Protein AF-F9P494-F1 (afdb_monomer)

Secondary structure (DSSP, 8-state):
----------------------TT----------------------TTS--PPPTTEEEETTEEEE--PPPHHHHHHHHHHHHHHHHHHHHHHHHHHHHHHHHHHHHHHHHHHHHHHHHHHHHHHH--HHHHHHHHHHHHHHHHHHHHHHHHHHHHHHHHHHHHHHHHHHHHHHHHHTT-

Radius of gyration: 51.69 Å; Cα contacts (8 Å, |Δi|>4): 21; chains: 1; bounding box: 78×38×165 Å

Sequence (180 aa):
MGNKVIKGTATGAIALATFGVANGATVQADEVVKPSTSLSSDVTAPKEHNIKVLDGVLLTKDGAAVTTTPTEKTVEEAHGIKQQADQAVTDQAGKVAESAQIEANSQKAVEDATAKVAEAEKNKAAATPDAIAQAEKGVADTQKEIAQNQKASDTAANATQKATDAATTQKQAVEQAQKG

Solvent-accessible surface area (backbone atoms only — not comparable to full-atom values): 11370 Å² total; per-residue (Å²): 140,79,86,81,78,86,84,75,90,73,87,67,80,78,75,75,77,74,78,77,76,61,89,78,79,74,85,76,80,83,80,85,80,79,91,83,78,95,72,87,91,79,79,81,73,71,88,88,53,98,70,80,84,52,88,55,46,49,79,55,101,88,49,78,44,78,73,66,76,86,49,70,67,60,53,51,52,52,51,53,51,48,53,51,50,55,48,50,53,52,54,49,52,51,52,51,54,53,49,53,52,51,48,54,53,49,51,50,52,52,51,57,50,50,53,52,49,55,51,50,52,52,53,58,67,62,67,37,72,65,55,51,52,52,49,52,49,52,51,54,54,51,53,52,50,50,56,51,51,49,55,52,49,54,51,53,51,51,52,51,50,53,52,51,53,52,52,50,54,50,51,53,54,52,58,53,67,76,74,113

Organism: NCBI:txid1035184

Mean predicted aligned error: 18.55 Å

pLDDT: mean 76.63, std 25.01, range [28.33, 98.56]

Foldseek 3Di:
DDDDDPDDPPPPPPPPPPPPPPPPDDPDDPPDDDDDDDDDPDDDDDPPDPDDDDPQWDQDPVGIDGNDDDDPVNVVVVVVVVVVVVVVVVVVVVVVVVVVVVVVVVVVVVVVVVVVVVVVVVVVVVPDPVVVVVVVVVVVVVVVVVVVVVVVVVVVVVVVVVVVVVVVVVVVVVVVVVVD

Structure (mmCIF, N/CA/C/O backbone):
data_AF-F9P494-F1
#
_entry.id   AF-F9P494-F1
#
loop_
_atom_site.group_PDB
_atom_site.id
_atom_site.type_symbol
_atom_site.label_atom_id
_atom_site.label_alt_id
_atom_site.label_comp_id
_atom_site.label_asym_id
_atom_site.label_entity_id
_atom_site.label_seq_id
_atom_site.pdbx_PDB_ins_code
_atom_site.Cartn_x
_atom_site.Cartn_y
_atom_site.Cartn_z
_atom_site.occupancy
_atom_site.B_iso_or_equiv
_atom_site.auth_seq_id
_atom_site.auth_comp_id
_atom_site.auth_asym_id
_atom_site.auth_atom_id
_atom_site.pdbx_PDB_model_num
ATOM 1 N N . MET A 1 1 ? -16.004 29.962 -1.160 1.00 41.25 1 MET A N 1
ATOM 2 C CA . MET A 1 1 ? -16.076 30.123 -2.632 1.00 41.25 1 MET A CA 1
ATOM 3 C C . MET A 1 1 ? -14.640 30.191 -3.145 1.00 41.25 1 MET A C 1
ATOM 5 O O . MET A 1 1 ? -13.897 30.985 -2.604 1.00 41.25 1 MET A O 1
ATOM 9 N N . GLY A 1 2 ? -14.137 29.387 -4.073 1.00 43.00 2 GLY A N 1
ATOM 10 C CA . GLY A 1 2 ? -14.733 28.324 -4.868 1.00 43.00 2 GLY A CA 1
ATOM 11 C C . GLY A 1 2 ? -13.668 27.270 -5.192 1.00 43.00 2 GLY A C 1
ATOM 12 O O . GLY A 1 2 ? -12.482 27.570 -5.303 1.00 43.00 2 GLY A O 1
ATOM 13 N N . ASN A 1 3 ? -14.124 26.028 -5.294 1.00 38.00 3 ASN A N 1
ATOM 14 C CA . ASN A 1 3 ? -13.323 24.853 -5.595 1.00 38.00 3 ASN A CA 1
ATOM 15 C C . ASN A 1 3 ? -12.958 24.878 -7.090 1.00 38.00 3 ASN A C 1
ATOM 17 O O . ASN A 1 3 ? -13.863 24.849 -7.927 1.00 38.00 3 ASN A O 1
ATOM 21 N N . LYS A 1 4 ? -11.671 24.933 -7.455 1.00 49.06 4 LYS A N 1
ATOM 22 C CA . LYS A 1 4 ? -11.269 24.708 -8.853 1.00 49.06 4 LYS A CA 1
ATOM 23 C C . LYS A 1 4 ? -10.991 23.227 -9.059 1.00 49.06 4 LYS A C 1
ATOM 25 O O . LYS A 1 4 ? -9.936 22.709 -8.718 1.00 49.06 4 LYS A O 1
ATOM 30 N N . VAL A 1 5 ? -12.000 22.563 -9.609 1.00 39.22 5 VAL A N 1
ATOM 31 C CA . VAL A 1 5 ? -11.949 21.189 -10.095 1.00 39.22 5 VAL A CA 1
ATOM 32 C C . VAL A 1 5 ? -11.086 21.179 -11.356 1.00 39.22 5 VAL A C 1
ATOM 34 O O . VAL A 1 5 ? -11.482 21.744 -12.374 1.00 39.22 5 VAL A O 1
ATOM 37 N N . ILE A 1 6 ? -9.912 20.554 -11.309 1.00 47.59 6 ILE A N 1
ATOM 38 C CA . ILE A 1 6 ? -9.145 20.259 -12.522 1.00 47.59 6 ILE A CA 1
ATOM 39 C C . ILE A 1 6 ? -9.752 18.987 -13.117 1.00 47.59 6 ILE A C 1
ATOM 41 O O . ILE A 1 6 ? -9.385 17.872 -12.764 1.00 47.59 6 ILE A O 1
ATOM 45 N N . LYS A 1 7 ? -10.757 19.163 -13.981 1.00 42.28 7 LYS A N 1
ATOM 46 C CA . LYS A 1 7 ? -11.224 18.115 -14.894 1.00 42.28 7 LYS A CA 1
ATOM 47 C C . LYS A 1 7 ? -10.405 18.229 -16.173 1.00 42.28 7 LYS A C 1
ATOM 49 O O . LYS A 1 7 ? -10.644 19.124 -16.976 1.00 42.28 7 LYS A O 1
ATOM 54 N N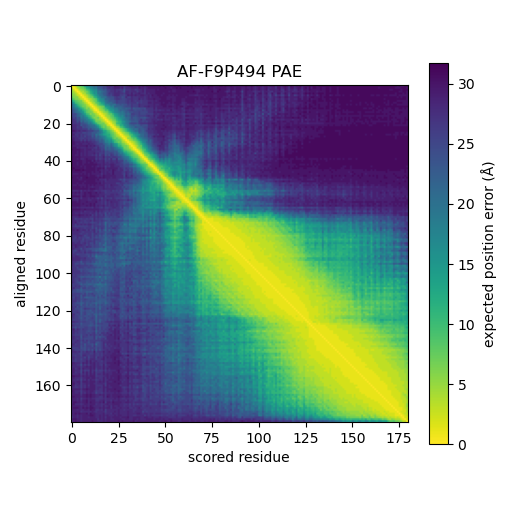 . GLY A 1 8 ? -9.439 17.336 -16.335 1.00 36.69 8 GLY A N 1
ATOM 55 C CA . GLY A 1 8 ? -8.675 17.172 -17.565 1.00 36.69 8 GLY A CA 1
ATOM 56 C C . GLY A 1 8 ? -8.676 15.706 -17.960 1.00 36.69 8 GLY A C 1
ATOM 57 O O . GLY A 1 8 ? -7.782 14.960 -17.584 1.00 36.69 8 GLY A O 1
ATOM 58 N N . THR A 1 9 ? -9.705 15.285 -18.691 1.00 42.25 9 THR A N 1
ATOM 59 C CA . THR A 1 9 ? -9.704 14.044 -19.467 1.00 42.25 9 THR A CA 1
ATOM 60 C C . THR A 1 9 ? -8.672 14.176 -20.581 1.00 42.25 9 THR A C 1
ATOM 62 O O . THR A 1 9 ? -8.979 14.685 -21.656 1.00 42.25 9 THR A O 1
ATOM 65 N N . ALA A 1 10 ? -7.445 13.737 -20.326 1.00 43.72 10 ALA A N 1
ATOM 66 C CA . ALA A 1 10 ? -6.466 13.488 -21.373 1.00 43.72 10 ALA A CA 1
ATOM 67 C C . ALA A 1 10 ? -6.521 12.001 -21.740 1.00 43.72 10 ALA A C 1
ATOM 69 O O . ALA A 1 10 ? -5.620 11.229 -21.431 1.00 43.72 10 ALA A O 1
ATOM 70 N N . THR A 1 11 ? -7.597 11.588 -22.414 1.00 42.19 11 THR A N 1
ATOM 71 C CA . THR A 1 11 ? -7.577 10.375 -23.243 1.00 42.19 11 THR A CA 1
ATOM 72 C C . THR A 1 11 ? -6.785 10.710 -24.505 1.00 42.19 11 THR A C 1
ATOM 74 O O . THR A 1 11 ? -7.332 10.869 -25.591 1.00 42.19 11 THR A O 1
ATOM 77 N N . GLY A 1 12 ? -5.484 10.928 -24.338 1.00 34.81 12 GLY A N 1
ATOM 78 C CA . GLY A 1 12 ? -4.541 10.980 -25.438 1.00 34.81 12 GLY A CA 1
ATOM 79 C C . GLY A 1 12 ? -4.025 9.570 -25.627 1.00 34.81 12 GLY A C 1
ATOM 80 O O . GLY A 1 12 ? -3.198 9.117 -24.842 1.00 34.81 12 GLY A O 1
ATOM 81 N N . ALA A 1 13 ? -4.541 8.860 -26.627 1.00 35.28 13 ALA A N 1
ATOM 82 C CA . ALA A 1 13 ? -3.890 7.657 -27.111 1.00 35.28 13 ALA A CA 1
ATOM 83 C C . ALA A 1 13 ? -2.454 8.043 -27.486 1.00 35.28 13 ALA A C 1
ATOM 85 O O . ALA A 1 13 ? -2.231 8.758 -28.464 1.00 35.28 13 ALA A O 1
ATOM 86 N N . ILE A 1 14 ? -1.484 7.616 -26.681 1.00 35.16 14 ILE A N 1
ATOM 87 C CA . ILE A 1 14 ? -0.086 7.652 -27.080 1.00 35.16 14 ILE A CA 1
ATOM 88 C C . ILE A 1 14 ? 0.019 6.545 -28.119 1.00 35.16 14 ILE A C 1
ATOM 90 O O . ILE A 1 14 ? 0.153 5.369 -27.785 1.00 35.16 14 ILE A O 1
ATOM 94 N N . ALA A 1 15 ? -0.143 6.902 -29.390 1.00 34.75 15 ALA A N 1
ATOM 95 C CA . ALA A 1 15 ? 0.268 6.021 -30.461 1.00 34.75 15 ALA A CA 1
ATOM 96 C C . ALA A 1 15 ? 1.786 5.870 -30.317 1.00 34.75 15 ALA A C 1
ATOM 98 O O . ALA A 1 15 ? 2.544 6.752 -30.721 1.00 34.75 15 ALA A O 1
ATOM 99 N N . LEU A 1 16 ? 2.228 4.777 -29.687 1.00 28.33 16 LEU A N 1
ATOM 100 C CA . LEU A 1 16 ? 3.586 4.287 -29.861 1.00 28.33 16 LEU A CA 1
ATOM 101 C C . LEU A 1 16 ? 3.729 4.038 -31.360 1.00 28.33 16 LEU A C 1
ATOM 103 O O . LEU A 1 16 ? 3.239 3.039 -31.884 1.00 28.33 16 LEU A O 1
ATOM 107 N N . ALA A 1 17 ? 4.363 4.974 -32.061 1.00 40.50 17 ALA A N 1
ATOM 108 C CA . ALA A 1 17 ? 4.905 4.693 -33.370 1.00 40.50 17 ALA A CA 1
ATOM 109 C C . ALA A 1 17 ? 5.988 3.637 -33.147 1.00 40.50 17 ALA A C 1
ATOM 111 O O . ALA A 1 17 ? 7.125 3.940 -32.792 1.00 40.50 17 ALA A O 1
ATOM 112 N N . THR A 1 18 ? 5.601 2.372 -33.280 1.00 31.45 18 THR A N 1
ATOM 113 C CA . THR A 1 18 ? 6.532 1.269 -33.451 1.00 31.45 18 THR A CA 1
ATOM 114 C C . THR A 1 18 ? 7.399 1.620 -34.651 1.00 31.45 18 THR A C 1
ATOM 116 O O . THR A 1 18 ? 6.937 1.562 -35.792 1.00 31.45 18 THR A O 1
ATOM 119 N N . PHE A 1 19 ? 8.648 2.009 -34.403 1.00 32.41 19 PHE A N 1
ATOM 120 C CA . PHE A 1 19 ? 9.670 1.994 -35.434 1.00 32.41 19 PHE A CA 1
ATOM 121 C C . PHE A 1 19 ? 9.904 0.528 -35.776 1.00 32.41 19 PHE A C 1
ATOM 123 O O . PHE A 1 19 ? 10.648 -0.185 -35.104 1.00 32.41 19 PHE A O 1
ATOM 130 N N . GLY A 1 20 ? 9.191 0.060 -36.799 1.00 36.00 20 GLY A N 1
ATOM 131 C CA . GLY A 1 20 ? 9.500 -1.192 -37.455 1.00 36.00 20 GLY A CA 1
ATOM 132 C C . GLY A 1 20 ? 10.879 -1.049 -38.074 1.00 36.00 20 GLY A C 1
ATOM 133 O O . GLY A 1 20 ? 11.012 -0.541 -39.185 1.00 36.00 20 GLY A O 1
ATOM 134 N N . VAL A 1 21 ? 11.911 -1.487 -37.355 1.00 38.50 21 VAL A N 1
ATOM 135 C CA . VAL A 1 21 ? 13.174 -1.857 -37.982 1.00 38.50 21 VAL A CA 1
ATOM 136 C C . VAL A 1 21 ? 12.849 -3.083 -38.824 1.00 38.50 21 VAL A C 1
ATOM 138 O O . VAL A 1 21 ? 12.896 -4.223 -38.362 1.00 38.50 21 VAL A O 1
ATOM 141 N N . ALA A 1 22 ? 12.432 -2.839 -40.065 1.00 39.25 22 ALA A N 1
ATOM 142 C CA . ALA A 1 22 ? 12.503 -3.847 -41.097 1.00 39.25 22 ALA A CA 1
ATOM 143 C C . ALA A 1 22 ? 13.978 -4.251 -41.172 1.00 39.25 22 ALA A C 1
ATOM 145 O O . ALA A 1 22 ? 14.831 -3.454 -41.566 1.00 39.25 22 ALA A O 1
ATOM 146 N N . ASN A 1 23 ? 14.273 -5.461 -40.695 1.00 44.03 23 ASN A N 1
ATOM 147 C CA . ASN A 1 23 ? 15.557 -6.122 -40.868 1.00 44.03 23 ASN A CA 1
ATOM 148 C C . ASN A 1 23 ? 16.031 -5.907 -42.318 1.00 44.03 23 ASN A C 1
ATOM 150 O O . ASN A 1 23 ? 15.445 -6.476 -43.236 1.00 44.03 23 ASN A O 1
ATOM 154 N N . GLY A 1 24 ? 17.048 -5.060 -42.520 1.00 44.34 24 GLY A N 1
ATOM 155 C CA . GLY A 1 24 ? 17.724 -4.899 -43.814 1.00 44.34 24 GLY A CA 1
ATOM 156 C C . GLY A 1 24 ? 17.775 -3.500 -44.442 1.00 44.34 24 GLY A C 1
ATOM 157 O O . GLY A 1 24 ? 18.383 -3.373 -45.500 1.00 44.34 24 GLY A O 1
ATOM 158 N N . ALA A 1 25 ? 17.208 -2.444 -43.850 1.00 38.06 25 ALA A N 1
ATOM 159 C CA . ALA A 1 25 ? 17.328 -1.097 -44.429 1.00 38.06 25 ALA A CA 1
ATOM 160 C C . ALA A 1 25 ? 18.694 -0.457 -44.107 1.00 38.06 25 ALA A C 1
ATOM 162 O O . ALA A 1 25 ? 18.859 0.250 -43.115 1.00 38.06 25 ALA A O 1
ATOM 163 N N . THR A 1 26 ? 19.691 -0.715 -44.951 1.00 38.50 26 THR A N 1
ATOM 164 C CA . THR A 1 26 ? 20.958 0.023 -44.948 1.00 38.50 26 THR A CA 1
ATOM 165 C C . THR A 1 26 ? 20.709 1.467 -45.380 1.00 38.50 26 THR A C 1
ATOM 167 O O . THR A 1 26 ? 20.254 1.708 -46.498 1.00 38.50 26 THR A O 1
ATOM 170 N N . VAL A 1 27 ? 21.035 2.431 -44.521 1.00 37.34 27 VAL A N 1
ATOM 171 C CA . VAL A 1 27 ? 21.207 3.835 -44.916 1.00 37.34 27 VAL A CA 1
ATOM 172 C C . VAL A 1 27 ? 22.417 3.917 -45.847 1.00 37.34 27 VAL A C 1
ATOM 174 O O . VAL A 1 27 ? 23.557 3.833 -45.400 1.00 37.34 27 VAL A O 1
ATOM 177 N N . GLN A 1 28 ? 22.170 4.027 -47.152 1.00 32.56 28 GLN A N 1
ATOM 178 C CA . GLN A 1 28 ? 23.199 4.415 -48.113 1.00 32.56 28 GLN A CA 1
ATOM 179 C C . GLN A 1 28 ? 23.356 5.934 -48.036 1.00 32.56 28 GLN A C 1
ATOM 181 O O . GLN A 1 28 ? 22.423 6.677 -48.336 1.00 32.56 28 GLN A O 1
ATOM 186 N N . ALA A 1 29 ? 24.522 6.387 -47.578 1.00 35.03 29 ALA A N 1
ATOM 187 C CA . ALA A 1 29 ? 24.921 7.778 -47.709 1.00 35.03 29 ALA A CA 1
ATOM 188 C C . ALA A 1 29 ? 25.190 8.059 -49.194 1.00 35.03 29 ALA A C 1
ATOM 190 O O . ALA A 1 29 ? 25.996 7.371 -49.818 1.00 35.03 29 ALA A O 1
ATOM 191 N N . ASP A 1 30 ? 24.482 9.036 -49.754 1.00 32.97 30 ASP A N 1
ATOM 192 C CA . ASP A 1 30 ? 24.685 9.507 -51.121 1.00 32.97 30 ASP A CA 1
ATOM 193 C C . ASP A 1 30 ? 25.965 10.358 -51.149 1.00 32.97 30 ASP A C 1
ATOM 195 O O . ASP A 1 30 ? 25.988 11.511 -50.710 1.00 32.97 30 ASP A O 1
ATOM 199 N N . GLU A 1 31 ? 27.076 9.745 -51.553 1.00 33.09 31 GLU A N 1
ATOM 200 C CA . GLU A 1 31 ? 28.380 10.396 -51.629 1.00 33.09 31 GLU A CA 1
ATOM 201 C C . GLU A 1 31 ? 28.443 11.239 -52.911 1.00 33.09 31 GLU A C 1
ATOM 203 O O . GLU A 1 31 ? 28.737 10.759 -54.007 1.00 33.09 31 GLU A O 1
ATOM 208 N N . VAL A 1 32 ? 28.123 12.528 -52.786 1.00 36.34 32 VAL A N 1
ATOM 209 C CA . VAL A 1 32 ? 28.229 13.491 -53.889 1.00 36.34 32 VAL A CA 1
ATOM 210 C C . VAL A 1 32 ? 29.708 13.771 -54.177 1.00 36.34 32 VAL A C 1
ATOM 212 O O . VAL A 1 32 ? 30.320 14.661 -53.586 1.00 36.34 32 VAL A O 1
ATOM 215 N N . VAL A 1 33 ? 30.288 13.029 -55.121 1.00 37.12 33 VAL A N 1
ATOM 216 C CA . VAL A 1 33 ? 31.643 13.270 -55.639 1.00 37.12 33 VAL A CA 1
ATOM 217 C C . VAL A 1 33 ? 31.572 14.246 -56.815 1.00 37.12 33 VAL A C 1
ATOM 219 O O . VAL A 1 33 ? 31.023 13.942 -57.873 1.00 37.12 33 VAL A O 1
ATOM 222 N N . LYS A 1 34 ? 32.151 15.440 -56.651 1.00 45.47 34 LYS A N 1
ATOM 223 C CA . LYS A 1 34 ? 32.352 16.403 -57.744 1.00 45.47 34 LYS A CA 1
ATOM 224 C C . LYS A 1 34 ? 33.812 16.325 -58.211 1.00 45.47 34 LYS A C 1
ATOM 226 O O . LYS A 1 34 ? 34.691 16.649 -57.413 1.00 45.47 34 LYS A O 1
ATOM 231 N N . PRO A 1 35 ? 34.111 15.951 -59.467 1.00 38.56 35 PRO A N 1
ATOM 232 C CA . PRO A 1 35 ? 35.489 15.900 -59.925 1.00 38.56 35 PRO A CA 1
ATOM 233 C C . PRO A 1 35 ? 35.949 17.299 -60.348 1.00 38.56 35 PRO A C 1
ATOM 235 O O . PRO A 1 35 ? 35.373 17.924 -61.237 1.00 38.56 35 PRO A O 1
ATOM 238 N N . SER A 1 36 ? 37.020 17.775 -59.720 1.00 46.81 36 SER A N 1
ATOM 239 C CA . SER A 1 36 ? 37.829 18.889 -60.213 1.00 46.81 36 SER A CA 1
ATOM 240 C C . SER A 1 36 ? 39.275 18.425 -60.284 1.00 46.81 36 SER A C 1
ATOM 242 O O . SER A 1 36 ? 39.946 18.354 -59.263 1.00 46.81 36 SER A O 1
ATOM 244 N N . THR A 1 37 ? 39.750 18.095 -61.481 1.00 43.09 37 THR A N 1
ATOM 245 C CA . THR A 1 37 ? 41.046 18.526 -62.038 1.00 43.09 37 THR A CA 1
ATOM 246 C C . THR A 1 37 ? 41.124 18.022 -63.482 1.00 43.09 37 THR A C 1
ATOM 248 O O . THR A 1 37 ? 41.054 16.829 -63.752 1.00 43.09 37 THR A O 1
ATOM 251 N N . SER A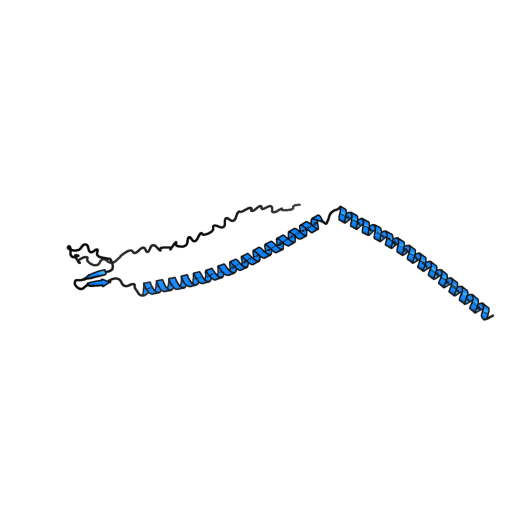 1 38 ? 41.211 18.946 -64.439 1.00 44.22 38 SER A N 1
ATOM 252 C CA . SER A 1 38 ? 41.412 18.628 -65.852 1.00 44.22 38 SER A CA 1
ATOM 253 C C . SER A 1 38 ? 42.854 18.170 -66.078 1.00 44.22 38 SER A C 1
ATOM 255 O O . SER A 1 38 ? 43.774 18.981 -65.953 1.00 44.22 38 SER A O 1
ATOM 257 N N . LEU A 1 39 ? 43.053 16.908 -66.457 1.00 41.50 39 LEU A N 1
ATOM 258 C CA . LEU A 1 39 ? 44.297 16.433 -67.063 1.00 41.50 39 LEU A CA 1
ATOM 259 C C . LEU A 1 39 ? 43.993 15.856 -68.450 1.00 41.50 39 LEU A C 1
ATOM 261 O O . LEU A 1 39 ? 42.983 15.191 -68.655 1.00 41.50 39 LEU A O 1
ATOM 265 N N . SER A 1 40 ? 44.857 16.219 -69.399 1.00 41.81 40 SER A N 1
ATOM 266 C CA . SER A 1 40 ? 44.692 16.102 -70.850 1.00 41.81 40 SER A CA 1
ATOM 267 C C . SER A 1 40 ? 44.359 14.683 -71.324 1.00 41.81 40 SER A C 1
ATOM 269 O O . SER A 1 40 ? 45.135 13.747 -71.136 1.00 41.81 40 SER A O 1
ATOM 271 N N . SER A 1 41 ? 43.214 14.561 -71.991 1.00 45.56 41 SER A N 1
ATOM 272 C CA . SER A 1 41 ? 42.633 13.339 -72.544 1.00 45.56 41 SER A CA 1
ATOM 273 C C . SER A 1 41 ? 43.322 12.900 -73.839 1.00 45.56 41 SER A C 1
ATOM 275 O O . SER A 1 41 ? 42.764 13.090 -74.915 1.00 45.56 41 SER A O 1
ATOM 277 N N . ASP A 1 42 ? 44.514 12.306 -73.765 1.00 43.03 42 ASP A N 1
ATOM 278 C CA . ASP A 1 42 ? 45.137 11.715 -74.963 1.00 43.03 42 ASP A CA 1
ATOM 279 C C . ASP A 1 42 ? 45.565 10.253 -74.775 1.00 43.03 42 ASP A C 1
ATOM 281 O O . ASP A 1 42 ? 46.638 9.813 -75.182 1.00 43.03 42 ASP A O 1
ATOM 285 N N . VAL A 1 43 ? 44.684 9.462 -74.154 1.00 48.03 43 VAL A N 1
ATOM 286 C CA . VAL A 1 43 ? 44.775 7.996 -74.163 1.00 48.03 43 VAL A CA 1
ATOM 287 C C . VAL A 1 43 ? 43.641 7.460 -75.027 1.00 48.03 43 VAL A C 1
ATOM 289 O O . VAL A 1 43 ? 42.505 7.290 -74.587 1.00 48.03 43 VAL A O 1
ATOM 292 N N . THR A 1 44 ? 43.951 7.221 -76.300 1.00 47.53 44 THR A N 1
ATOM 293 C CA . THR A 1 44 ? 43.020 6.584 -77.234 1.00 47.53 44 THR A CA 1
ATOM 294 C C . THR A 1 44 ? 42.925 5.093 -76.896 1.00 47.53 44 THR A C 1
ATOM 296 O O . THR A 1 44 ? 43.901 4.358 -77.037 1.00 47.53 44 THR A O 1
ATOM 299 N N . ALA A 1 45 ? 41.754 4.640 -76.441 1.00 51.66 45 ALA A N 1
ATOM 300 C CA . ALA A 1 45 ? 41.475 3.224 -76.198 1.00 51.66 45 ALA A CA 1
ATOM 301 C C . ALA A 1 45 ? 41.654 2.385 -77.490 1.00 51.66 45 ALA A C 1
ATOM 303 O O . ALA A 1 45 ? 41.258 2.848 -78.567 1.00 51.66 45 ALA A O 1
ATOM 304 N N . PRO A 1 46 ? 42.202 1.153 -77.431 1.00 49.12 46 PRO A N 1
ATOM 305 C CA . PRO A 1 46 ? 42.283 0.277 -78.599 1.00 49.12 46 PRO A CA 1
ATOM 306 C C . PRO A 1 46 ? 40.869 -0.093 -79.073 1.00 49.12 46 PRO A C 1
ATOM 308 O O . PRO A 1 46 ? 40.119 -0.747 -78.356 1.00 49.12 46 PRO A O 1
ATOM 311 N N . LYS A 1 47 ? 40.498 0.326 -80.289 1.00 52.97 47 LYS A N 1
ATOM 312 C CA . LYS A 1 47 ? 39.144 0.179 -80.867 1.00 52.97 47 LYS A CA 1
ATOM 313 C C . LYS A 1 47 ? 38.666 -1.266 -81.100 1.00 52.97 47 LYS A C 1
ATOM 315 O O . LYS A 1 47 ? 37.526 -1.445 -81.512 1.00 52.97 47 LYS A O 1
ATOM 320 N N . GLU A 1 48 ? 39.491 -2.287 -80.869 1.00 53.47 48 GLU A N 1
ATOM 321 C CA . GLU A 1 48 ? 39.158 -3.678 -81.225 1.00 53.47 48 GLU A CA 1
ATOM 322 C C . GLU A 1 48 ? 38.469 -4.481 -80.114 1.00 53.47 48 GLU A C 1
ATOM 324 O O . GLU A 1 48 ? 37.898 -5.540 -80.382 1.00 53.47 48 GLU A O 1
ATOM 329 N N . HIS A 1 49 ? 38.442 -3.984 -78.877 1.00 49.72 49 HIS A N 1
ATOM 330 C CA . HIS A 1 49 ? 37.771 -4.663 -77.770 1.00 49.72 49 HIS A CA 1
ATOM 331 C C . HIS A 1 49 ? 36.859 -3.672 -77.044 1.00 49.72 49 HIS A C 1
ATOM 333 O O . HIS A 1 49 ? 37.292 -2.577 -76.702 1.00 49.72 49 HIS A O 1
ATOM 339 N N . ASN A 1 50 ? 35.594 -4.051 -76.819 1.00 45.53 50 ASN A N 1
ATOM 340 C CA . ASN A 1 50 ? 34.566 -3.291 -76.083 1.00 45.53 50 ASN A CA 1
ATOM 341 C C . ASN A 1 50 ? 34.927 -3.113 -74.587 1.00 45.53 50 ASN A C 1
ATOM 343 O O . ASN A 1 50 ? 34.168 -3.496 -73.697 1.00 45.53 50 ASN A O 1
ATOM 347 N N . ILE A 1 51 ? 36.105 -2.574 -74.286 1.00 52.59 51 ILE A N 1
ATOM 348 C CA . ILE A 1 51 ? 36.623 -2.401 -72.933 1.00 52.59 51 ILE A CA 1
ATOM 349 C C . ILE A 1 51 ? 36.250 -0.992 -72.484 1.00 52.59 51 ILE A C 1
ATOM 351 O O . ILE A 1 51 ? 36.757 0.004 -72.999 1.00 52.59 51 ILE A O 1
ATOM 355 N N . LYS A 1 52 ? 35.324 -0.911 -71.527 1.00 54.34 52 LYS A N 1
ATOM 356 C CA . LYS A 1 52 ? 34.995 0.345 -70.852 1.00 54.34 52 LYS A CA 1
ATOM 357 C C . LYS A 1 52 ? 36.207 0.790 -70.031 1.00 54.34 52 LYS A C 1
ATOM 359 O O . LYS A 1 52 ? 36.692 0.025 -69.203 1.00 54.34 52 LYS A O 1
ATOM 364 N N . VAL A 1 53 ? 36.674 2.019 -70.246 1.00 55.66 53 VAL A N 1
ATOM 365 C CA . VAL A 1 53 ? 37.632 2.679 -69.347 1.00 55.66 53 VAL A CA 1
ATOM 366 C C . VAL A 1 53 ? 36.914 2.913 -68.016 1.00 55.66 53 VAL A C 1
ATOM 368 O O . VAL A 1 53 ? 35.870 3.565 -67.995 1.00 55.66 53 VAL A O 1
ATOM 371 N N . LEU A 1 54 ? 37.419 2.321 -66.933 1.00 56.88 54 LEU A N 1
ATOM 372 C CA . LEU A 1 54 ? 36.934 2.572 -65.575 1.00 56.88 54 LEU A CA 1
ATOM 373 C C . LEU A 1 54 ? 37.661 3.793 -65.005 1.00 56.88 54 LEU A C 1
ATOM 375 O O . LEU A 1 54 ? 38.880 3.900 -65.132 1.00 56.88 54 LEU A O 1
ATOM 379 N N . ASP A 1 55 ? 36.913 4.699 -64.380 1.00 62.09 55 ASP A N 1
ATOM 380 C CA . ASP A 1 55 ? 37.480 5.865 -63.701 1.00 62.09 55 ASP A CA 1
ATOM 381 C C . ASP A 1 55 ? 38.386 5.421 -62.537 1.00 62.09 55 ASP A C 1
ATOM 383 O O . ASP A 1 55 ? 38.088 4.442 -61.849 1.00 62.09 55 ASP A O 1
ATOM 387 N N . GLY A 1 56 ? 39.524 6.093 -62.353 1.00 61.28 56 GLY A N 1
ATOM 388 C CA . GLY A 1 56 ? 40.537 5.706 -61.359 1.00 61.28 56 GLY A CA 1
ATOM 389 C C . GLY A 1 56 ? 41.459 4.537 -61.751 1.00 61.28 56 GLY A C 1
ATOM 390 O O . GLY A 1 56 ? 42.258 4.096 -60.921 1.00 61.28 56 GLY A O 1
ATOM 391 N N . VAL A 1 57 ? 41.393 4.029 -62.992 1.00 61.19 57 VAL A N 1
ATOM 392 C CA . VAL A 1 57 ? 42.313 3.000 -63.516 1.00 61.19 57 VAL A CA 1
ATOM 393 C C . VAL A 1 57 ? 42.829 3.383 -64.906 1.00 61.19 57 VAL A C 1
ATOM 395 O O . VAL A 1 57 ? 42.070 3.487 -65.867 1.00 61.19 57 VAL A O 1
ATOM 398 N N . LEU A 1 58 ? 44.148 3.536 -65.041 1.00 62.78 58 LEU A N 1
ATOM 399 C CA . LEU A 1 58 ? 44.819 3.690 -66.332 1.00 62.78 58 LEU A CA 1
ATOM 400 C C . LEU A 1 58 ? 45.209 2.317 -66.884 1.00 62.78 58 LEU A C 1
ATOM 402 O O . LEU A 1 58 ? 45.951 1.570 -66.251 1.00 62.78 58 LEU A O 1
ATOM 406 N N . LEU A 1 59 ? 44.756 2.001 -68.097 1.00 63.53 59 LEU A N 1
ATOM 407 C CA . LEU A 1 59 ? 45.241 0.840 -68.840 1.00 63.53 59 LEU A CA 1
ATOM 408 C C . LEU A 1 59 ? 46.490 1.236 -69.635 1.00 63.53 59 LEU A C 1
ATOM 410 O O . LEU A 1 59 ? 46.448 2.155 -70.454 1.00 63.53 59 LEU A O 1
ATOM 414 N N . THR A 1 60 ? 47.590 0.524 -69.417 1.00 60.69 60 THR A N 1
ATOM 415 C CA . THR A 1 60 ? 48.833 0.650 -70.186 1.00 60.69 60 THR A CA 1
ATOM 416 C C . THR A 1 60 ? 49.072 -0.621 -71.009 1.00 60.69 60 THR A C 1
ATOM 418 O O . THR A 1 60 ? 48.356 -1.613 -70.874 1.00 60.69 60 THR A O 1
ATOM 421 N N . LYS A 1 61 ? 50.076 -0.605 -71.897 1.00 58.19 61 LYS A N 1
ATOM 422 C CA . LYS A 1 61 ? 50.428 -1.759 -72.750 1.00 58.19 61 LYS A CA 1
ATOM 423 C C . LYS A 1 61 ? 50.819 -3.016 -71.946 1.00 58.19 61 LYS A C 1
ATOM 425 O O . LYS A 1 61 ? 50.728 -4.108 -72.496 1.00 58.19 61 LYS A O 1
ATOM 430 N N . ASP A 1 62 ? 51.189 -2.847 -70.672 1.00 62.41 62 ASP A N 1
ATOM 431 C CA . ASP A 1 62 ? 51.719 -3.893 -69.786 1.00 62.41 62 ASP A CA 1
ATOM 432 C C . ASP A 1 62 ? 50.761 -4.280 -68.637 1.00 62.41 62 ASP A C 1
ATOM 434 O O . ASP A 1 62 ? 51.087 -5.147 -67.828 1.00 62.41 62 ASP A O 1
ATOM 438 N N . GLY A 1 63 ? 49.575 -3.662 -68.539 1.00 65.56 63 GLY A N 1
ATOM 439 C CA . GLY A 1 63 ? 48.583 -3.975 -67.502 1.00 65.56 63 GLY A CA 1
ATOM 440 C C . GLY A 1 63 ? 47.713 -2.786 -67.084 1.00 65.56 63 GLY A C 1
ATOM 441 O O . GLY A 1 63 ? 47.735 -1.725 -67.700 1.00 65.56 63 GLY A O 1
ATOM 442 N N . ALA A 1 64 ? 46.920 -2.963 -66.026 1.00 66.81 64 ALA A N 1
ATOM 443 C CA . ALA A 1 64 ? 46.092 -1.907 -65.442 1.00 66.81 64 ALA A CA 1
ATOM 444 C C . ALA A 1 64 ? 46.758 -1.331 -64.181 1.00 66.81 64 ALA A C 1
ATOM 446 O O . ALA A 1 64 ? 47.141 -2.086 -63.287 1.00 66.81 64 ALA A O 1
ATOM 447 N N . ALA A 1 65 ? 46.875 -0.005 -64.098 1.00 57.47 65 ALA A N 1
ATOM 448 C CA . ALA A 1 65 ? 47.405 0.723 -62.949 1.00 57.47 65 ALA A CA 1
ATOM 449 C C . ALA A 1 65 ? 46.297 1.567 -62.301 1.00 57.47 65 ALA A C 1
ATOM 451 O O . ALA A 1 65 ? 45.651 2.376 -62.965 1.00 57.47 65 ALA A O 1
ATOM 452 N N . VAL A 1 66 ? 46.077 1.384 -60.999 1.00 69.31 66 VAL A N 1
ATOM 453 C CA . VAL A 1 66 ? 45.119 2.179 -60.214 1.00 69.31 66 VAL A CA 1
ATOM 454 C C . VAL A 1 66 ? 45.696 3.580 -60.002 1.00 69.31 66 VAL A C 1
ATOM 456 O O . VAL A 1 66 ? 46.827 3.714 -59.538 1.00 69.31 66 VAL A O 1
ATOM 459 N N . THR A 1 67 ? 44.946 4.623 -60.350 1.00 59.72 67 THR A N 1
ATOM 460 C CA . THR A 1 67 ? 45.404 6.022 -60.298 1.00 59.72 67 THR A CA 1
ATOM 461 C C . THR A 1 67 ? 44.866 6.823 -59.127 1.00 59.72 67 THR A C 1
ATOM 463 O O . THR A 1 67 ? 45.332 7.936 -58.891 1.00 59.72 67 THR A O 1
ATOM 466 N N . THR A 1 68 ? 43.917 6.275 -58.374 1.00 62.34 68 THR A N 1
ATOM 467 C CA . THR A 1 68 ? 43.314 6.959 -57.230 1.00 62.34 68 THR A CA 1
ATOM 468 C C . THR A 1 68 ? 43.336 6.058 -56.004 1.00 62.34 68 THR A C 1
ATOM 470 O O . THR A 1 68 ? 42.484 5.187 -55.837 1.00 62.34 68 THR A O 1
ATOM 473 N N . THR A 1 69 ? 44.318 6.285 -55.137 1.00 68.75 69 THR A N 1
ATOM 474 C CA . THR A 1 69 ? 44.395 5.667 -53.810 1.00 68.75 69 THR A CA 1
ATOM 475 C C . THR A 1 69 ? 43.720 6.596 -52.801 1.00 68.75 69 THR A C 1
ATOM 477 O O . THR A 1 69 ? 43.994 7.800 -52.833 1.00 68.75 69 THR A O 1
ATOM 480 N N . PRO A 1 70 ? 42.856 6.085 -51.902 1.00 72.12 70 PRO A N 1
ATOM 481 C CA . PRO A 1 70 ? 42.321 6.875 -50.800 1.00 72.12 70 PRO A CA 1
ATOM 482 C C . PRO A 1 70 ? 43.446 7.580 -50.041 1.00 72.12 70 PRO A C 1
ATOM 484 O O . PRO A 1 70 ? 44.478 6.978 -49.742 1.00 72.12 70 PRO A O 1
ATOM 487 N N . THR A 1 71 ? 43.260 8.864 -49.747 1.00 81.06 71 THR A N 1
ATOM 488 C CA . THR A 1 71 ? 44.268 9.622 -49.000 1.00 81.06 71 THR A CA 1
ATOM 489 C C . THR A 1 71 ? 44.243 9.221 -47.528 1.00 81.06 71 THR A C 1
ATOM 491 O O . THR A 1 71 ? 43.176 8.928 -46.989 1.00 81.06 71 THR A O 1
ATOM 494 N N . GLU A 1 72 ? 45.395 9.260 -46.851 1.00 82.25 72 GLU A N 1
ATOM 495 C CA . GLU A 1 72 ? 45.480 9.008 -45.401 1.00 82.25 72 GLU A CA 1
ATOM 496 C C . GLU A 1 72 ? 44.495 9.879 -44.611 1.00 82.25 72 GLU A C 1
ATOM 498 O O . GLU A 1 72 ? 43.858 9.408 -43.675 1.00 82.25 72 GLU A O 1
ATOM 503 N N . LYS A 1 73 ? 44.284 11.125 -45.057 1.00 80.38 73 LYS A N 1
ATOM 504 C CA . LYS A 1 73 ? 43.305 12.047 -44.475 1.00 80.38 73 LYS A CA 1
ATOM 505 C C . LYS A 1 73 ? 41.879 11.484 -44.512 1.00 80.38 73 LYS A C 1
ATOM 507 O O . LYS A 1 73 ? 41.189 11.519 -43.501 1.00 80.38 73 LYS A O 1
ATOM 512 N N . THR A 1 74 ? 41.446 10.952 -45.655 1.00 85.62 74 THR A N 1
ATOM 513 C CA . THR A 1 74 ? 40.107 10.358 -45.807 1.00 85.62 74 THR A CA 1
ATOM 514 C C . THR A 1 74 ? 39.943 9.114 -44.931 1.00 85.62 74 THR A C 1
ATOM 516 O O . THR A 1 74 ? 38.874 8.890 -44.368 1.00 85.62 74 THR A O 1
ATOM 519 N N . VAL A 1 75 ? 41.002 8.314 -44.780 1.00 91.50 75 VAL A N 1
ATOM 520 C CA . VAL A 1 75 ? 40.988 7.120 -43.920 1.00 91.50 75 VAL A CA 1
ATOM 521 C C . VAL A 1 75 ? 40.900 7.502 -42.440 1.00 91.50 75 VAL A C 1
ATOM 523 O O . VAL A 1 75 ? 40.108 6.907 -41.710 1.00 91.50 75 VAL A O 1
ATOM 526 N N . GLU A 1 76 ? 41.652 8.513 -42.004 1.00 91.12 76 GLU A N 1
ATOM 527 C CA . GLU A 1 76 ? 41.622 8.994 -40.619 1.00 91.12 76 GLU A CA 1
ATOM 528 C C . GLU A 1 76 ? 40.262 9.617 -40.262 1.00 91.12 76 GLU A C 1
ATOM 530 O O . GLU A 1 76 ? 39.701 9.330 -39.204 1.00 91.12 76 GLU A O 1
ATOM 535 N N . GLU A 1 77 ? 39.673 10.403 -41.170 1.00 92.38 77 GLU A N 1
ATOM 536 C CA . GLU A 1 77 ? 38.321 10.952 -41.000 1.00 92.38 77 GLU A CA 1
ATOM 537 C C . GLU A 1 77 ? 37.272 9.835 -40.874 1.00 92.38 77 GLU A C 1
ATOM 539 O O . GLU A 1 77 ? 36.456 9.851 -39.947 1.00 92.38 77 GLU A O 1
ATOM 544 N N . ALA A 1 78 ? 37.326 8.822 -41.745 1.00 92.19 78 ALA A N 1
ATOM 545 C CA . ALA A 1 78 ? 36.429 7.669 -41.677 1.00 92.19 78 ALA A CA 1
ATOM 546 C C . ALA A 1 78 ? 36.599 6.877 -40.369 1.00 92.19 78 ALA A C 1
ATOM 548 O O . ALA A 1 78 ? 35.613 6.447 -39.762 1.00 92.19 78 ALA A O 1
ATOM 549 N N . HIS A 1 79 ? 37.837 6.718 -39.896 1.00 94.75 79 HIS A N 1
ATOM 550 C CA . HIS A 1 79 ? 38.129 6.057 -38.628 1.00 94.75 79 HIS A CA 1
ATOM 551 C C . HIS A 1 79 ? 37.585 6.851 -37.428 1.00 94.75 79 HIS A C 1
ATOM 553 O O . HIS A 1 79 ? 36.980 6.267 -36.523 1.00 94.75 79 HIS A O 1
ATOM 559 N N . GLY A 1 80 ? 37.724 8.179 -37.441 1.00 96.25 80 GLY A N 1
ATOM 560 C CA . GLY A 1 80 ? 37.149 9.065 -36.428 1.00 96.25 80 GLY A CA 1
ATOM 561 C C . GLY A 1 80 ? 35.619 9.011 -36.389 1.00 96.25 80 GLY A C 1
ATOM 562 O O . GLY A 1 80 ? 35.034 8.911 -35.308 1.00 96.25 80 GLY A O 1
ATOM 563 N N . ILE A 1 81 ? 34.965 9.008 -37.555 1.00 95.69 81 ILE A N 1
ATOM 564 C CA . ILE A 1 81 ? 33.505 8.854 -37.668 1.00 95.69 81 ILE A CA 1
ATOM 565 C C . ILE A 1 81 ? 33.061 7.506 -37.094 1.00 95.69 81 ILE A C 1
ATOM 567 O O . ILE A 1 81 ? 32.110 7.457 -36.312 1.00 95.69 81 ILE A O 1
ATOM 571 N N . LYS A 1 82 ? 33.766 6.419 -37.429 1.00 95.94 82 LYS A N 1
ATOM 572 C CA . LYS A 1 82 ? 33.456 5.084 -36.909 1.00 95.94 82 LYS A CA 1
ATOM 573 C C . LYS A 1 82 ? 33.541 5.035 -35.382 1.00 95.94 82 LYS A C 1
ATOM 575 O O . LYS A 1 82 ? 32.623 4.527 -34.749 1.00 95.94 82 LYS A O 1
ATOM 580 N N . GLN A 1 83 ? 34.598 5.589 -34.788 1.00 97.31 83 GLN A N 1
ATOM 581 C CA . GLN A 1 83 ? 34.740 5.619 -33.327 1.00 97.31 83 GLN A CA 1
ATOM 582 C C . GLN A 1 83 ? 33.609 6.398 -32.648 1.00 97.31 83 GLN A C 1
ATOM 584 O O . GLN A 1 83 ? 33.056 5.940 -31.650 1.00 97.31 83 GLN A O 1
ATOM 589 N N . GLN A 1 84 ? 33.230 7.555 -33.199 1.00 96.31 84 GLN A N 1
ATOM 590 C CA . GLN A 1 84 ? 32.116 8.342 -32.666 1.00 96.31 84 GLN A CA 1
ATOM 591 C C . GLN A 1 84 ? 30.785 7.595 -32.782 1.00 96.31 84 GLN A C 1
ATOM 593 O O . GLN A 1 84 ? 29.993 7.613 -31.841 1.00 96.31 84 GLN A O 1
ATOM 598 N N . ALA A 1 85 ? 30.546 6.915 -33.905 1.00 96.06 85 ALA A N 1
ATOM 599 C CA . ALA A 1 85 ? 29.350 6.105 -34.100 1.00 96.06 85 ALA A CA 1
ATOM 600 C C . ALA A 1 85 ? 29.295 4.927 -33.113 1.00 96.06 85 ALA A C 1
ATOM 602 O O . ALA A 1 85 ? 28.265 4.721 -32.471 1.00 96.06 85 ALA A O 1
ATOM 603 N N . ASP A 1 86 ? 30.403 4.204 -32.936 1.00 97.19 86 ASP A N 1
ATOM 604 C CA . ASP A 1 86 ? 30.495 3.074 -32.004 1.00 97.19 86 ASP A CA 1
ATOM 605 C C . ASP A 1 86 ? 30.247 3.527 -30.550 1.00 97.19 86 ASP A C 1
ATOM 607 O O . ASP A 1 86 ? 29.512 2.872 -29.798 1.00 97.19 86 ASP A O 1
ATOM 611 N N . GLN A 1 87 ? 30.789 4.688 -30.161 1.00 96.81 87 GLN A N 1
ATOM 612 C CA . GLN A 1 87 ? 30.531 5.271 -28.843 1.00 96.81 87 GLN A CA 1
ATOM 613 C C . GLN A 1 87 ? 29.068 5.703 -28.693 1.00 96.81 87 GLN A C 1
ATOM 615 O O . GLN A 1 87 ? 28.439 5.381 -27.689 1.00 96.81 87 GLN A O 1
ATOM 620 N N . ALA A 1 88 ? 28.495 6.367 -29.699 1.00 97.00 88 ALA A N 1
ATOM 621 C CA . ALA A 1 88 ? 27.099 6.798 -29.665 1.00 97.00 88 ALA A CA 1
ATOM 622 C C . ALA A 1 88 ? 26.128 5.611 -29.550 1.00 97.00 88 ALA A C 1
ATOM 624 O O . ALA A 1 88 ? 25.146 5.691 -28.811 1.00 97.00 88 ALA A O 1
ATOM 625 N N . VAL A 1 89 ? 26.410 4.494 -30.230 1.00 97.75 89 VAL A N 1
ATOM 626 C CA . VAL A 1 89 ? 25.632 3.249 -30.101 1.00 97.75 89 VAL A CA 1
ATOM 627 C C . VAL A 1 89 ? 25.737 2.687 -28.684 1.00 97.75 89 VAL A C 1
ATOM 629 O O . VAL A 1 89 ? 24.724 2.289 -28.105 1.00 97.75 89 VAL A O 1
ATOM 632 N N . THR A 1 90 ? 26.936 2.698 -28.103 1.00 96.38 90 THR A N 1
ATOM 633 C CA . THR A 1 90 ? 27.169 2.231 -26.729 1.00 96.38 90 THR A CA 1
ATOM 634 C C . THR A 1 90 ? 26.424 3.096 -25.707 1.00 96.38 90 THR A C 1
ATOM 636 O O . THR A 1 90 ? 25.710 2.570 -24.850 1.00 96.38 90 THR A O 1
ATOM 639 N N . ASP A 1 91 ? 26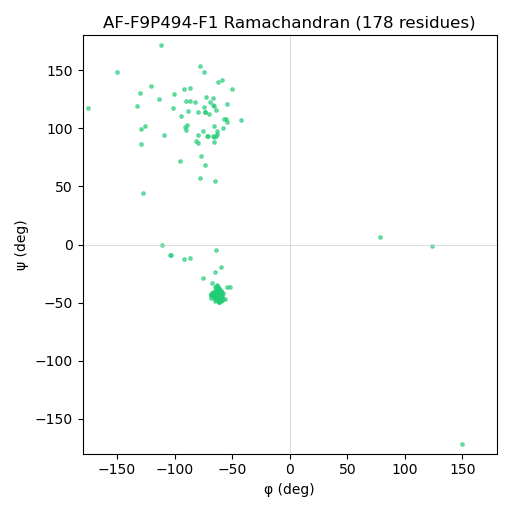.506 4.420 -25.835 1.00 96.44 91 ASP A N 1
ATOM 640 C CA . ASP A 1 91 ? 25.811 5.368 -24.959 1.00 96.44 91 ASP A CA 1
ATOM 641 C C . ASP A 1 91 ? 24.288 5.230 -25.079 1.00 96.44 91 ASP A C 1
ATOM 643 O O . ASP A 1 91 ? 23.563 5.254 -24.078 1.00 96.44 91 ASP A O 1
ATOM 647 N N . GLN A 1 92 ? 23.785 5.045 -26.304 1.00 98.00 92 GLN A N 1
ATOM 648 C CA . GLN A 1 92 ? 22.364 4.829 -26.549 1.00 98.00 92 GLN A CA 1
ATOM 649 C C . GLN A 1 92 ? 21.882 3.518 -25.918 1.00 98.00 92 GLN A C 1
ATOM 651 O O . GLN A 1 92 ? 20.809 3.502 -25.312 1.00 98.00 92 GLN A O 1
ATOM 656 N N . ALA A 1 93 ? 22.669 2.441 -26.000 1.00 95.50 93 ALA A N 1
ATOM 657 C CA . ALA A 1 93 ? 22.346 1.175 -25.345 1.00 95.50 93 ALA A CA 1
ATOM 658 C C . ALA A 1 93 ? 22.240 1.335 -23.817 1.00 95.50 93 ALA A C 1
ATOM 660 O O . ALA A 1 93 ? 21.299 0.818 -23.210 1.00 95.50 93 ALA A O 1
ATOM 661 N N . GLY A 1 94 ? 23.137 2.119 -23.206 1.00 96.00 94 GLY A N 1
ATOM 662 C CA . GLY A 1 94 ? 23.067 2.457 -21.781 1.00 96.00 94 GLY A CA 1
ATOM 663 C C . GLY A 1 94 ? 21.775 3.192 -21.406 1.00 96.00 94 GLY A C 1
ATOM 664 O O . GLY A 1 94 ? 21.076 2.787 -20.476 1.00 96.00 94 GLY A O 1
ATOM 665 N N . LYS A 1 95 ? 21.398 4.219 -22.178 1.00 96.94 95 LYS A N 1
ATOM 666 C CA . LYS A 1 95 ? 20.156 4.985 -21.950 1.00 96.94 95 LYS A CA 1
ATOM 667 C C . LYS A 1 95 ? 18.893 4.143 -22.119 1.00 96.94 95 LYS A C 1
ATOM 669 O O . LYS A 1 95 ? 17.917 4.346 -21.395 1.00 96.94 95 LYS A O 1
ATOM 674 N N . VAL A 1 96 ? 18.892 3.205 -23.068 1.00 97.88 96 VAL A N 1
ATOM 675 C CA . VAL A 1 96 ? 17.774 2.270 -23.268 1.00 97.88 96 VAL A CA 1
ATOM 676 C C . VAL A 1 96 ? 17.626 1.344 -22.060 1.00 97.88 96 VAL A C 1
ATOM 678 O O . VAL A 1 96 ? 16.509 1.159 -21.582 1.00 97.88 96 VAL A O 1
ATOM 681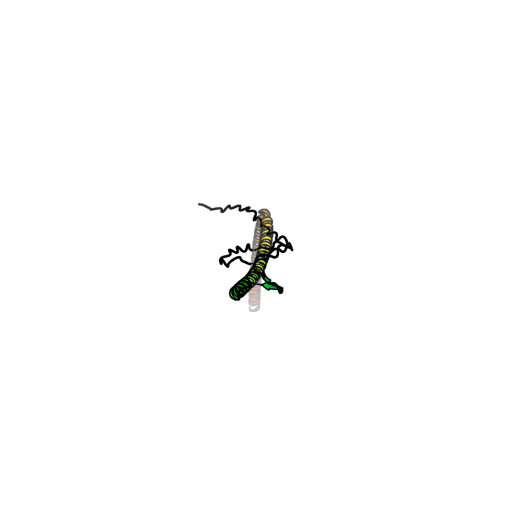 N N . ALA A 1 97 ? 18.731 0.819 -21.522 1.00 95.56 97 ALA A N 1
ATOM 682 C CA . ALA A 1 97 ? 18.698 -0.020 -20.325 1.00 95.56 97 ALA A CA 1
ATOM 683 C C . ALA A 1 97 ? 18.182 0.744 -19.091 1.00 95.56 97 ALA A C 1
ATOM 685 O O . ALA A 1 97 ? 17.328 0.239 -18.362 1.00 95.56 97 ALA A O 1
ATOM 686 N N . GLU A 1 98 ? 18.642 1.982 -18.886 1.00 96.69 98 GLU A N 1
ATOM 687 C CA . GLU A 1 98 ? 18.146 2.848 -17.810 1.00 96.69 98 GLU A CA 1
ATOM 688 C C . GLU A 1 98 ? 16.645 3.142 -17.967 1.00 96.69 98 GLU A C 1
ATOM 690 O O . GLU A 1 98 ? 15.877 3.013 -17.012 1.00 96.69 98 GLU A O 1
ATOM 695 N N . SER A 1 99 ? 16.205 3.459 -19.187 1.00 96.25 99 SER A N 1
ATOM 696 C CA . SER A 1 99 ? 14.793 3.727 -19.482 1.00 96.25 99 SER A CA 1
ATOM 697 C C . SER A 1 99 ? 13.910 2.508 -19.210 1.00 96.25 99 SER A C 1
ATOM 699 O O . SER A 1 99 ? 12.854 2.655 -1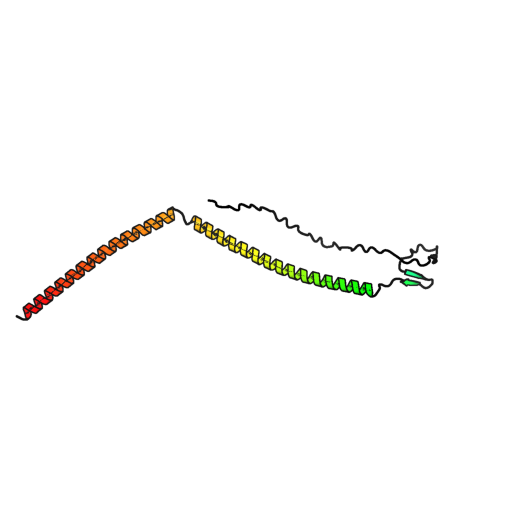8.599 1.00 96.25 99 SER A O 1
ATOM 701 N N . ALA A 1 100 ? 14.357 1.304 -19.585 1.00 97.19 100 ALA A N 1
ATOM 702 C CA . ALA A 1 100 ? 13.638 0.061 -19.302 1.00 97.19 100 ALA A CA 1
ATOM 703 C C . ALA A 1 100 ? 13.495 -0.191 -17.791 1.00 97.19 100 ALA A C 1
ATOM 705 O O . ALA A 1 100 ? 12.439 -0.617 -17.321 1.00 97.19 100 ALA A O 1
ATOM 706 N N . GLN A 1 101 ? 14.530 0.124 -17.005 1.00 97.50 101 GLN A N 1
ATOM 707 C CA . GLN A 1 101 ? 14.462 0.012 -15.548 1.00 97.50 101 GLN A CA 1
ATOM 708 C C . GLN A 1 101 ? 13.480 1.025 -14.938 1.00 97.50 101 GLN A C 1
ATOM 710 O O . GLN A 1 101 ? 12.716 0.682 -14.030 1.00 97.50 101 GLN A O 1
ATOM 715 N N . ILE A 1 102 ? 13.481 2.268 -15.429 1.00 96.94 102 ILE A N 1
ATOM 716 C CA . ILE A 1 102 ? 12.536 3.308 -14.998 1.00 96.94 102 ILE A CA 1
ATOM 717 C C . ILE A 1 102 ? 11.098 2.915 -15.356 1.00 96.94 102 ILE A C 1
ATOM 719 O O . ILE A 1 102 ? 10.189 3.097 -14.542 1.00 96.94 102 ILE A O 1
ATOM 723 N N . GLU A 1 103 ? 10.885 2.353 -16.544 1.00 97.25 103 GLU A N 1
ATOM 724 C CA . GLU A 1 103 ? 9.582 1.858 -16.980 1.00 97.25 103 GLU A CA 1
ATOM 725 C C . GLU A 1 103 ? 9.076 0.742 -16.060 1.00 97.25 103 GLU A C 1
ATOM 727 O O . GLU A 1 103 ? 7.964 0.844 -15.542 1.00 97.25 103 GLU A O 1
ATOM 732 N N . ALA A 1 104 ? 9.908 -0.262 -15.766 1.00 97.06 104 ALA A N 1
ATOM 733 C CA . ALA A 1 104 ? 9.552 -1.346 -14.849 1.00 97.06 104 ALA A CA 1
ATOM 734 C C . ALA A 1 104 ? 9.186 -0.822 -13.447 1.00 97.06 104 ALA A C 1
ATOM 736 O O . ALA A 1 104 ? 8.177 -1.226 -12.864 1.00 97.06 104 ALA A O 1
ATOM 737 N N . ASN A 1 105 ? 9.957 0.136 -12.922 1.00 97.62 105 ASN A N 1
ATOM 738 C CA . ASN A 1 105 ? 9.658 0.772 -11.636 1.00 97.62 105 ASN A CA 1
ATOM 739 C C . ASN A 1 105 ? 8.329 1.543 -11.674 1.00 97.62 105 ASN A C 1
ATOM 741 O O . ASN A 1 105 ? 7.565 1.514 -10.707 1.00 97.62 105 ASN A O 1
ATOM 745 N N . SER A 1 106 ? 8.038 2.214 -12.789 1.00 97.38 106 SER A N 1
ATOM 746 C CA . SER A 1 106 ? 6.794 2.965 -12.979 1.00 97.38 106 SER A CA 1
ATOM 747 C C . SER A 1 106 ? 5.585 2.034 -13.069 1.00 97.38 106 SER A C 1
ATOM 749 O O . SER A 1 106 ? 4.573 2.293 -12.421 1.00 97.38 106 SER A O 1
ATOM 751 N N . GLN A 1 107 ? 5.698 0.925 -13.805 1.00 98.12 107 GLN A N 1
ATOM 752 C CA . GLN A 1 107 ? 4.657 -0.104 -13.880 1.00 98.12 107 GLN A CA 1
ATOM 753 C C . GLN A 1 107 ? 4.366 -0.684 -12.491 1.00 98.12 107 GLN A C 1
ATOM 755 O O . GLN A 1 107 ? 3.212 -0.695 -12.062 1.00 98.12 107 GLN A O 1
ATOM 760 N N . LYS A 1 108 ? 5.407 -1.035 -11.725 1.00 97.56 108 LYS A N 1
ATOM 761 C CA . LYS A 1 108 ? 5.240 -1.511 -10.347 1.00 97.56 108 LYS A CA 1
ATOM 762 C C . LYS A 1 108 ? 4.545 -0.475 -9.453 1.00 97.56 108 LYS A C 1
ATOM 764 O O . LYS A 1 108 ? 3.677 -0.825 -8.656 1.00 97.56 108 LYS A O 1
ATOM 769 N N . ALA A 1 109 ? 4.896 0.805 -9.576 1.00 97.88 109 ALA A N 1
ATOM 770 C CA . ALA A 1 109 ? 4.246 1.866 -8.807 1.00 97.88 109 ALA A CA 1
ATOM 771 C C . ALA A 1 109 ? 2.749 2.003 -9.148 1.00 97.88 109 ALA A C 1
ATOM 773 O O . ALA A 1 109 ? 1.935 2.257 -8.257 1.00 97.88 109 ALA A O 1
ATOM 774 N N . VAL A 1 110 ? 2.377 1.809 -10.418 1.00 98.12 110 VAL A N 1
ATOM 775 C CA . VAL A 1 110 ? 0.976 1.798 -10.866 1.00 98.12 110 VAL A CA 1
ATOM 776 C C . VAL A 1 110 ? 0.222 0.590 -10.308 1.00 98.12 110 VAL A C 1
ATOM 778 O O . VAL A 1 110 ? -0.906 0.749 -9.838 1.00 98.12 110 VAL A O 1
ATOM 781 N N . GLU A 1 111 ? 0.829 -0.596 -10.302 1.00 98.00 111 GLU A N 1
ATOM 782 C CA . GLU A 1 111 ? 0.241 -1.798 -9.697 1.00 98.00 111 GLU A CA 1
ATOM 783 C C . GLU A 1 111 ? 0.001 -1.613 -8.191 1.00 98.00 111 GLU A C 1
ATOM 785 O O . GLU A 1 111 ? -1.120 -1.813 -7.714 1.00 98.00 111 GLU A O 1
ATOM 790 N N . ASP A 1 112 ? 1.011 -1.134 -7.456 1.00 97.81 112 ASP A N 1
ATOM 791 C CA . ASP A 1 112 ? 0.910 -0.856 -6.018 1.00 97.81 112 ASP A CA 1
ATOM 792 C C . ASP A 1 112 ? -0.189 0.191 -5.728 1.00 97.81 112 ASP A C 1
ATOM 794 O O . ASP A 1 112 ? -0.952 0.066 -4.764 1.00 97.81 112 ASP A O 1
ATOM 798 N N . ALA A 1 113 ? -0.299 1.234 -6.561 1.00 98.00 113 ALA A N 1
ATOM 799 C CA . ALA A 1 113 ? -1.351 2.242 -6.440 1.00 98.00 113 ALA A CA 1
ATOM 800 C C . ALA A 1 113 ? -2.743 1.659 -6.727 1.00 98.00 113 ALA A C 1
ATOM 802 O O . ALA A 1 113 ? -3.696 1.954 -6.004 1.00 98.00 113 ALA A O 1
ATOM 803 N N . THR A 1 114 ? -2.856 0.797 -7.737 1.00 98.12 114 THR A N 1
ATOM 804 C CA . THR A 1 114 ? -4.112 0.131 -8.106 1.00 98.12 114 THR A CA 1
ATOM 805 C C . THR A 1 114 ? -4.606 -0.776 -6.978 1.00 98.12 114 THR A C 1
ATOM 807 O O . THR A 1 114 ? -5.786 -0.732 -6.627 1.00 98.12 114 THR A O 1
ATOM 810 N N . ALA A 1 115 ? -3.708 -1.529 -6.336 1.00 97.94 115 ALA A N 1
ATOM 811 C CA . ALA A 1 115 ? -4.046 -2.355 -5.178 1.00 97.94 115 ALA A CA 1
ATOM 812 C C . ALA A 1 115 ? -4.579 -1.517 -4.000 1.00 97.94 115 ALA A C 1
ATOM 814 O O . ALA A 1 115 ? -5.604 -1.858 -3.407 1.00 97.94 115 ALA A O 1
ATOM 815 N N . LYS A 1 116 ? -3.938 -0.378 -3.705 1.00 97.88 116 LYS A N 1
ATOM 816 C CA . LYS A 1 116 ? -4.397 0.553 -2.657 1.00 97.88 116 LYS A CA 1
ATOM 817 C C . LYS A 1 116 ? -5.771 1.147 -2.959 1.00 97.88 116 LYS A C 1
ATOM 819 O O . LYS A 1 116 ? -6.572 1.318 -2.042 1.00 97.88 116 LYS A O 1
ATOM 824 N N . VAL A 1 117 ? -6.058 1.460 -4.224 1.00 98.19 117 VAL A N 1
ATOM 825 C CA . VAL A 1 117 ? -7.386 1.942 -4.638 1.00 98.19 117 VAL A CA 1
ATOM 826 C C . VAL A 1 117 ? -8.442 0.862 -4.409 1.00 98.19 117 VAL A C 1
ATOM 828 O O . VAL A 1 117 ? -9.463 1.152 -3.789 1.00 98.19 117 VAL A O 1
ATOM 831 N N . ALA A 1 118 ? -8.177 -0.383 -4.810 1.00 97.56 118 ALA A N 1
ATOM 832 C CA . ALA A 1 118 ? -9.106 -1.493 -4.595 1.00 97.56 118 ALA A CA 1
ATOM 833 C C . ALA A 1 118 ? -9.393 -1.739 -3.099 1.00 97.56 118 ALA A C 1
ATOM 835 O O . ALA A 1 118 ? -10.540 -1.961 -2.701 1.00 97.56 118 ALA A O 1
ATOM 836 N N . GLU A 1 119 ? -8.370 -1.650 -2.244 1.00 97.88 119 GLU A N 1
ATOM 837 C CA . GLU A 1 119 ? -8.542 -1.742 -0.790 1.00 97.88 119 GLU A CA 1
ATOM 838 C C . GLU A 1 119 ? -9.390 -0.585 -0.238 1.00 97.88 119 GLU A C 1
ATOM 840 O O . GLU A 1 119 ? -10.320 -0.804 0.545 1.00 97.88 119 GLU A O 1
ATOM 845 N N . ALA A 1 120 ? -9.123 0.645 -0.679 1.00 97.31 120 ALA A N 1
ATOM 846 C CA . ALA A 1 120 ? -9.895 1.813 -0.271 1.00 97.31 120 ALA A CA 1
ATOM 847 C C . ALA A 1 120 ? -11.371 1.711 -0.694 1.00 97.31 120 ALA A C 1
ATOM 849 O O . ALA A 1 120 ? -12.261 2.065 0.083 1.00 97.31 120 ALA A O 1
ATOM 850 N N . GLU A 1 121 ? -11.652 1.191 -1.890 1.00 97.12 121 GLU A N 1
ATOM 851 C CA . GLU A 1 121 ? -13.018 0.953 -2.367 1.00 97.12 121 GLU A CA 1
ATOM 852 C C . GLU A 1 121 ? -13.749 -0.097 -1.526 1.00 97.12 121 GLU A C 1
ATOM 854 O O . GLU A 1 121 ? -14.906 0.116 -1.151 1.00 97.12 121 GLU A O 1
ATOM 859 N N . LYS A 1 122 ? -13.068 -1.184 -1.142 1.00 96.62 122 LYS A N 1
ATOM 860 C CA . LYS A 1 122 ? -13.619 -2.190 -0.223 1.00 96.62 122 LYS A CA 1
ATOM 861 C C . LYS A 1 122 ? -13.947 -1.587 1.145 1.00 96.62 122 LYS A C 1
ATOM 863 O O . LYS A 1 122 ? -15.038 -1.817 1.668 1.00 96.62 122 LYS A O 1
ATOM 868 N N . ASN A 1 123 ? -13.040 -0.789 1.707 1.00 95.56 123 ASN A N 1
ATOM 869 C CA . ASN A 1 123 ? -13.254 -0.129 2.998 1.00 95.56 123 ASN A CA 1
ATOM 870 C C . ASN A 1 123 ? -14.416 0.870 2.935 1.00 95.56 123 ASN A C 1
ATOM 872 O O . ASN A 1 123 ? -15.259 0.902 3.831 1.00 95.56 123 ASN A O 1
ATOM 876 N N . LYS A 1 124 ? -14.516 1.633 1.841 1.00 94.44 124 LYS A N 1
ATOM 877 C CA . LYS A 1 124 ? -15.643 2.536 1.588 1.00 94.44 124 LYS A CA 1
ATOM 878 C C . LYS A 1 124 ? -16.973 1.782 1.509 1.00 94.44 124 LYS A C 1
ATOM 880 O O . LYS A 1 124 ? -17.961 2.261 2.053 1.00 94.44 124 LYS A O 1
ATOM 885 N N . ALA A 1 125 ? -17.006 0.625 0.848 1.00 92.81 125 ALA A N 1
ATOM 886 C CA . ALA A 1 125 ? -18.211 -0.197 0.747 1.00 92.81 125 ALA A CA 1
ATOM 887 C C . ALA A 1 125 ? -18.631 -0.803 2.098 1.00 92.81 125 ALA A C 1
ATOM 889 O O . ALA A 1 125 ? -19.822 -0.951 2.352 1.00 92.81 125 ALA A O 1
ATOM 890 N N . ALA A 1 126 ? -17.671 -1.131 2.968 1.00 92.94 126 ALA A N 1
ATOM 891 C CA . ALA A 1 126 ? -17.939 -1.663 4.304 1.00 92.94 126 ALA A CA 1
ATOM 892 C C . ALA A 1 126 ? -18.419 -0.594 5.303 1.00 92.94 126 ALA A C 1
ATOM 894 O O . ALA A 1 126 ? -19.167 -0.906 6.227 1.00 92.94 126 ALA A O 1
ATOM 895 N N . ALA A 1 127 ? -18.016 0.665 5.118 1.00 94.94 127 ALA A N 1
ATOM 896 C CA . ALA A 1 127 ? -18.401 1.794 5.964 1.00 94.94 127 ALA A CA 1
ATOM 897 C C . ALA A 1 127 ? -19.829 2.297 5.656 1.00 94.94 127 ALA A C 1
ATOM 899 O O . ALA A 1 127 ? -20.034 3.457 5.294 1.00 94.94 127 ALA A O 1
ATOM 900 N N . THR A 1 128 ? -20.825 1.414 5.765 1.00 96.12 128 THR A N 1
ATOM 901 C CA . THR A 1 128 ? -22.231 1.758 5.521 1.00 96.12 128 THR A CA 1
ATOM 902 C C . THR A 1 128 ? -22.849 2.501 6.713 1.00 96.12 128 THR A C 1
ATOM 904 O O . THR A 1 128 ? -22.437 2.283 7.857 1.00 96.12 128 THR A O 1
ATOM 907 N N . PRO A 1 129 ? -23.880 3.341 6.486 1.00 96.44 129 PRO A N 1
ATOM 908 C CA . PRO A 1 129 ? -24.644 3.955 7.573 1.00 96.44 129 PRO A CA 1
ATOM 909 C C . PRO A 1 129 ? -25.204 2.928 8.564 1.00 96.44 129 PRO A C 1
ATOM 911 O O . PRO A 1 129 ? -25.188 3.173 9.765 1.00 96.44 129 PRO A O 1
ATOM 914 N N . ASP A 1 130 ? -25.626 1.757 8.079 1.00 95.69 130 ASP A N 1
ATOM 915 C CA . ASP A 1 130 ? -26.146 0.680 8.925 1.00 95.69 130 ASP A CA 1
ATOM 916 C C . ASP A 1 130 ? -25.067 0.098 9.847 1.00 95.69 130 ASP A C 1
ATOM 918 O O . ASP A 1 130 ? -25.329 -0.126 11.028 1.00 95.69 130 ASP A O 1
ATOM 922 N N . ALA A 1 131 ? -23.844 -0.117 9.345 1.00 96.31 131 ALA A N 1
ATOM 923 C CA . ALA A 1 131 ? -22.728 -0.598 10.161 1.00 96.31 131 ALA A CA 1
ATOM 924 C C . ALA A 1 131 ? -22.355 0.414 11.257 1.00 96.31 131 ALA A C 1
ATOM 926 O O . ALA A 1 131 ? -22.093 0.031 12.399 1.00 96.31 131 ALA A O 1
ATOM 927 N N . ILE A 1 132 ? -22.391 1.709 10.927 1.00 96.19 132 ILE A N 1
ATOM 928 C CA . ILE A 1 132 ? -22.163 2.795 11.887 1.00 96.19 132 ILE A CA 1
ATOM 929 C C . ILE A 1 132 ? -23.278 2.816 12.939 1.00 96.19 132 ILE A C 1
ATOM 931 O O . ILE A 1 132 ? -22.985 2.795 14.131 1.00 96.19 132 ILE A O 1
ATOM 935 N N . ALA A 1 133 ? -24.545 2.764 12.523 1.00 96.88 133 ALA A N 1
ATOM 936 C CA . ALA A 1 133 ? -25.686 2.765 13.437 1.00 96.88 133 ALA A CA 1
ATOM 937 C C . ALA A 1 133 ? -25.685 1.544 14.377 1.00 96.88 133 ALA A C 1
ATOM 939 O O . ALA A 1 133 ? -26.011 1.657 15.561 1.00 96.88 133 ALA A O 1
ATOM 940 N N . GLN A 1 134 ? -25.285 0.368 13.880 1.00 97.00 134 GLN A N 1
ATOM 941 C CA . GLN A 1 134 ? -25.110 -0.822 14.715 1.00 97.00 134 GLN A CA 1
ATOM 942 C C . GLN A 1 134 ? -23.995 -0.637 15.748 1.00 97.00 134 GLN A C 1
ATOM 944 O O . GLN A 1 134 ? -24.186 -0.994 16.914 1.00 97.00 134 GLN A O 1
ATOM 949 N N . ALA A 1 135 ? -22.860 -0.056 15.352 1.00 97.06 135 ALA A N 1
ATOM 950 C CA . ALA A 1 135 ? -21.769 0.246 16.272 1.00 97.06 135 ALA A CA 1
ATOM 951 C C . ALA A 1 135 ? -22.198 1.263 17.346 1.00 97.06 135 ALA A C 1
ATOM 953 O O . ALA A 1 135 ? -21.956 1.037 18.531 1.00 97.06 135 ALA A O 1
ATOM 954 N N . GLU A 1 136 ? -22.900 2.333 16.963 1.00 97.50 136 GLU A N 1
ATOM 955 C CA . GLU A 1 136 ? -23.450 3.332 17.892 1.00 97.50 136 GLU A CA 1
ATOM 956 C C . GLU A 1 136 ? -24.418 2.705 18.899 1.00 97.50 136 GLU A C 1
ATOM 958 O O . GLU A 1 136 ? -24.319 2.957 20.104 1.00 97.50 136 GLU A O 1
ATOM 963 N N . LYS A 1 137 ? -25.313 1.827 18.431 1.00 97.81 137 LYS A N 1
ATOM 964 C CA . LYS A 1 137 ? -26.215 1.080 19.311 1.00 97.81 137 LYS A CA 1
ATOM 965 C C . LYS A 1 137 ? -25.442 0.184 20.282 1.00 97.81 137 LYS A C 1
ATOM 967 O O . LYS A 1 137 ? -25.751 0.183 21.470 1.00 97.81 137 LYS A O 1
ATOM 972 N N . GLY A 1 138 ? -24.428 -0.540 19.805 1.00 98.06 138 GLY A N 1
ATOM 973 C CA . GLY A 1 138 ? -23.576 -1.379 20.653 1.00 98.06 138 GLY A CA 1
ATOM 974 C C . GLY A 1 138 ? -22.848 -0.580 21.741 1.00 98.06 138 GLY A C 1
ATOM 975 O O . GLY A 1 138 ? -22.784 -1.013 22.895 1.00 98.06 138 GLY A O 1
ATOM 976 N N . VAL A 1 139 ? -22.363 0.620 21.406 1.00 98.38 139 VAL A N 1
ATOM 977 C CA . VAL A 1 139 ? -21.755 1.547 22.374 1.00 98.38 139 VAL A CA 1
ATOM 978 C C . VAL A 1 139 ? -22.775 1.995 23.421 1.00 98.38 139 VAL A C 1
ATOM 980 O O . VAL A 1 139 ? -22.480 1.941 24.615 1.00 98.38 139 VAL A O 1
ATOM 983 N N . ALA A 1 140 ? -23.976 2.403 23.005 1.00 98.19 140 ALA A N 1
ATOM 984 C CA . ALA A 1 140 ? -25.029 2.837 23.923 1.00 98.19 140 ALA A CA 1
ATOM 985 C C . ALA A 1 140 ? -25.478 1.710 24.873 1.00 98.19 140 ALA A C 1
ATOM 987 O O . ALA A 1 140 ? -25.631 1.936 26.077 1.00 98.19 140 ALA A O 1
ATOM 988 N N . ASP A 1 141 ? -25.635 0.490 24.351 1.00 98.38 141 ASP A N 1
ATOM 989 C C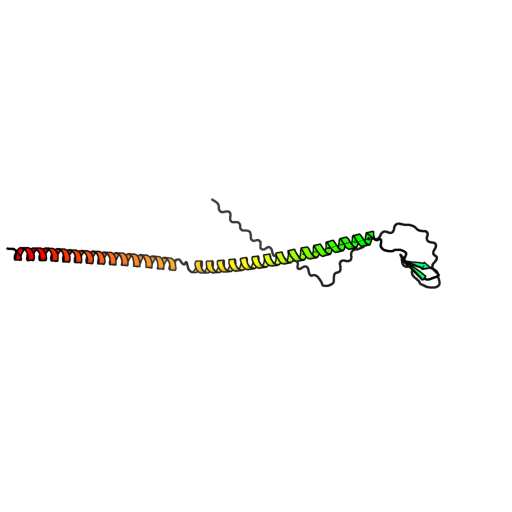A . ASP A 1 141 ? -25.988 -0.692 25.141 1.00 98.38 141 ASP A CA 1
ATOM 990 C C . ASP A 1 141 ? -24.892 -0.995 26.186 1.00 98.38 141 ASP A C 1
ATOM 992 O O . ASP A 1 141 ? -25.191 -1.154 27.372 1.00 98.38 141 ASP A O 1
ATOM 996 N N . THR A 1 142 ? -23.618 -0.945 25.783 1.00 98.56 142 THR A N 1
ATOM 997 C CA . THR A 1 142 ? -22.467 -1.139 26.687 1.00 98.56 142 THR A CA 1
ATOM 998 C C . THR A 1 142 ? -22.406 -0.063 27.777 1.00 98.56 142 THR A C 1
ATOM 1000 O O . THR A 1 142 ? -22.189 -0.368 28.949 1.00 98.56 142 THR A O 1
ATOM 1003 N N . GLN A 1 143 ? -22.637 1.209 27.434 1.00 98.38 143 GLN A N 1
ATOM 1004 C CA . GLN A 1 143 ? -22.674 2.299 28.418 1.00 98.38 143 GLN A CA 1
ATOM 1005 C C . GLN A 1 143 ? -23.777 2.090 29.462 1.00 98.38 143 GLN A C 1
ATOM 1007 O O . GLN A 1 143 ? -23.566 2.338 30.654 1.00 98.38 143 GLN A O 1
ATOM 1012 N N . LYS A 1 144 ? -24.948 1.611 29.031 1.00 98.31 144 LYS A N 1
ATOM 1013 C CA . LYS A 1 144 ? -26.058 1.296 29.934 1.00 98.31 144 LYS A CA 1
ATOM 1014 C C . LYS A 1 144 ? -25.695 0.160 30.891 1.00 98.31 144 LYS A C 1
ATOM 1016 O O . LYS A 1 144 ? -25.988 0.272 32.083 1.00 98.31 144 LYS A O 1
ATOM 1021 N N . GLU A 1 145 ? -25.051 -0.892 30.395 1.00 98.44 145 GLU A N 1
ATOM 1022 C CA . GLU A 1 145 ? -24.591 -2.018 31.213 1.00 98.44 145 GLU A CA 1
ATOM 1023 C C . GLU A 1 145 ? -23.539 -1.580 32.242 1.00 98.44 145 GLU A C 1
ATOM 1025 O O . GLU A 1 145 ? -23.668 -1.887 33.428 1.00 98.44 145 GLU A O 1
ATOM 1030 N N . ILE A 1 146 ? -22.561 -0.764 31.832 1.00 98.50 146 ILE A N 1
ATOM 1031 C CA . ILE A 1 146 ? -21.565 -0.180 32.744 1.00 98.50 146 ILE A CA 1
ATOM 1032 C C . ILE A 1 146 ? -22.253 0.608 33.864 1.00 98.50 146 ILE A C 1
ATOM 1034 O O . ILE A 1 146 ? -21.939 0.415 35.039 1.00 98.50 146 ILE A O 1
ATOM 1038 N N . ALA A 1 147 ? -23.226 1.461 33.533 1.00 98.19 147 ALA A N 1
ATOM 1039 C CA . ALA A 1 147 ? -23.948 2.245 34.533 1.00 98.19 147 ALA A CA 1
ATOM 1040 C C . ALA A 1 147 ? -24.747 1.367 35.516 1.00 98.19 147 ALA A C 1
ATOM 1042 O O . ALA A 1 147 ? -24.855 1.697 36.700 1.00 98.19 147 ALA A O 1
ATOM 1043 N N . GLN A 1 148 ? -25.314 0.251 35.048 1.00 98.19 148 GLN A N 1
ATOM 1044 C CA . GLN A 1 148 ? -26.005 -0.715 35.907 1.00 98.19 148 GLN A CA 1
ATOM 1045 C C . GLN A 1 148 ? -25.029 -1.445 36.835 1.00 98.19 148 GLN A C 1
ATOM 1047 O O . GLN A 1 148 ? -25.271 -1.508 38.042 1.00 98.19 148 GLN A O 1
ATOM 1052 N N . ASN A 1 14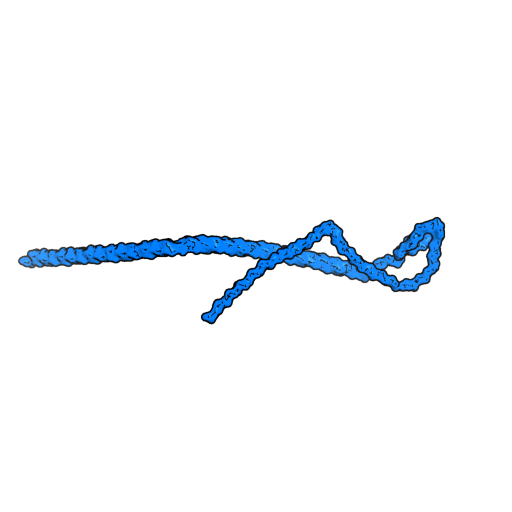9 ? -23.907 -1.921 36.296 1.00 98.25 149 ASN A N 1
ATOM 1053 C CA . ASN A 1 149 ? -22.869 -2.601 37.067 1.00 98.25 149 ASN A CA 1
ATOM 1054 C C . ASN A 1 149 ? -22.243 -1.673 38.115 1.00 98.25 149 ASN A C 1
ATOM 1056 O O . ASN A 1 149 ? -22.017 -2.102 39.246 1.00 98.25 149 ASN A O 1
ATOM 1060 N N . GLN A 1 150 ? -22.056 -0.389 37.797 1.00 98.31 150 GLN A N 1
ATOM 1061 C CA . GLN A 1 150 ? -21.579 0.600 38.765 1.00 98.31 150 GLN A CA 1
ATOM 1062 C C . GLN A 1 150 ? -22.553 0.754 39.939 1.00 98.31 150 GLN A C 1
ATOM 1064 O O . GLN A 1 150 ? -22.145 0.650 41.091 1.00 98.31 150 GLN A O 1
ATOM 1069 N N . LYS A 1 151 ? -23.857 0.910 39.669 1.00 97.94 151 LYS A N 1
ATOM 1070 C CA . LYS A 1 151 ? -24.876 0.994 40.733 1.00 97.94 151 LYS A CA 1
ATOM 1071 C C . LYS A 1 151 ? -24.903 -0.256 41.615 1.00 97.94 151 LYS A C 1
ATOM 1073 O O . LYS A 1 151 ? -25.073 -0.148 42.832 1.00 97.94 151 LYS A O 1
ATOM 1078 N N . ALA A 1 152 ? -24.759 -1.436 41.013 1.00 97.94 152 ALA A N 1
ATOM 1079 C CA . ALA A 1 152 ? -24.690 -2.694 41.751 1.00 97.94 152 ALA A CA 1
ATOM 1080 C C . ALA A 1 152 ? -23.437 -2.750 42.643 1.00 97.94 152 ALA A C 1
ATOM 1082 O O . ALA A 1 152 ? -23.543 -3.090 43.822 1.00 97.94 152 ALA A O 1
ATOM 1083 N N . SER A 1 153 ? -22.283 -2.339 42.110 1.00 97.88 153 SER A N 1
ATOM 1084 C CA . SER A 1 153 ? -21.023 -2.236 42.852 1.00 97.88 153 SER A CA 1
ATOM 1085 C C . SER A 1 153 ? -21.135 -1.275 44.038 1.00 97.88 153 SER A C 1
ATOM 1087 O O . SER A 1 153 ? -20.800 -1.649 45.161 1.00 97.88 153 SER A O 1
ATOM 1089 N N . ASP A 1 154 ? -21.678 -0.073 43.830 1.00 98.38 154 ASP A N 1
ATOM 1090 C CA . ASP A 1 154 ? -21.864 0.922 44.895 1.00 98.38 154 ASP A CA 1
ATOM 1091 C C . ASP A 1 154 ? -22.800 0.395 45.996 1.00 98.38 154 ASP A C 1
ATOM 1093 O O . ASP A 1 154 ? -22.566 0.590 47.191 1.00 98.38 154 ASP A O 1
ATOM 1097 N N . THR A 1 155 ? -23.854 -0.327 45.606 1.00 98.25 155 THR A N 1
ATOM 1098 C CA . THR A 1 155 ? -24.785 -0.965 46.549 1.00 98.25 155 THR A CA 1
ATOM 1099 C C . THR A 1 155 ? -24.085 -2.041 47.381 1.00 98.25 155 THR A C 1
ATOM 1101 O O . THR A 1 155 ? -24.243 -2.071 48.605 1.00 98.25 155 THR A O 1
ATOM 1104 N N . ALA A 1 156 ? -23.285 -2.898 46.744 1.00 98.12 156 ALA A N 1
ATOM 1105 C CA . ALA A 1 156 ? -22.526 -3.946 47.422 1.00 98.12 156 ALA A CA 1
ATOM 1106 C C . ALA A 1 156 ? -21.460 -3.369 48.373 1.00 98.12 156 ALA A C 1
ATOM 1108 O O . ALA A 1 156 ? -21.322 -3.841 49.507 1.00 98.12 156 ALA A O 1
ATOM 1109 N N . ALA A 1 157 ? -20.756 -2.313 47.955 1.00 98.19 157 ALA A N 1
ATOM 1110 C CA . ALA A 1 157 ? -19.783 -1.609 48.786 1.00 98.19 157 ALA A CA 1
ATOM 1111 C C . ALA A 1 157 ? -20.446 -1.001 50.033 1.00 98.19 157 ALA A C 1
ATOM 1113 O O . ALA A 1 157 ? -19.987 -1.224 51.154 1.00 98.19 157 ALA A O 1
ATOM 1114 N N . ASN A 1 158 ? -21.586 -0.325 49.859 1.00 98.12 158 ASN A N 1
ATOM 1115 C CA . ASN A 1 158 ? -22.351 0.244 50.969 1.00 98.12 158 ASN A CA 1
ATOM 1116 C C . ASN A 1 158 ? -22.853 -0.824 51.953 1.00 98.12 158 ASN A C 1
ATOM 1118 O O . ASN A 1 158 ? -22.803 -0.617 53.166 1.00 98.12 158 ASN A O 1
ATOM 1122 N N . ALA A 1 159 ? -23.333 -1.970 51.461 1.00 98.00 159 ALA A N 1
ATOM 1123 C CA . ALA A 1 159 ? -23.756 -3.076 52.321 1.00 98.00 159 ALA A CA 1
ATOM 1124 C C . ALA A 1 159 ? -22.580 -3.659 53.124 1.00 98.00 159 ALA A C 1
ATOM 1126 O O . ALA A 1 159 ? -22.711 -3.896 54.326 1.00 98.00 159 ALA A O 1
ATOM 1127 N N . THR A 1 160 ? -21.422 -3.822 52.480 1.00 98.00 160 THR A N 1
ATOM 1128 C CA . THR A 1 160 ? -20.188 -4.309 53.118 1.00 98.00 160 THR A CA 1
ATOM 1129 C C . THR A 1 160 ? -19.708 -3.355 54.208 1.00 98.00 160 THR A C 1
ATOM 1131 O O . THR A 1 160 ? -19.367 -3.796 55.309 1.00 98.00 160 THR A O 1
ATOM 1134 N N . GLN A 1 161 ? -19.738 -2.047 53.940 1.00 98.06 161 GLN A N 1
ATOM 1135 C CA . GLN A 1 161 ? -19.372 -1.040 54.932 1.00 98.06 161 GLN A CA 1
ATOM 1136 C C . GLN A 1 161 ? -20.301 -1.104 56.148 1.00 98.06 161 GLN A C 1
ATOM 1138 O O . GLN A 1 161 ? -19.826 -1.246 57.270 1.00 98.06 161 GLN A O 1
ATOM 1143 N N . LYS A 1 162 ? -21.624 -1.118 55.932 1.00 97.75 162 LYS A N 1
ATOM 1144 C CA . LYS A 1 162 ? -22.605 -1.224 57.026 1.00 97.75 162 LYS A CA 1
ATOM 1145 C C . LYS A 1 162 ? -22.413 -2.480 57.875 1.00 97.75 162 LYS A C 1
ATOM 1147 O O . LYS A 1 162 ? -22.523 -2.410 59.096 1.00 97.75 162 LYS A O 1
ATOM 1152 N N . ALA A 1 163 ? -22.138 -3.623 57.245 1.00 97.81 163 ALA A N 1
ATOM 1153 C CA . ALA A 1 163 ? -21.869 -4.867 57.961 1.00 97.81 163 ALA A CA 1
ATOM 1154 C C . ALA A 1 163 ? -20.581 -4.776 58.799 1.00 97.81 163 ALA A C 1
ATOM 1156 O O . ALA A 1 163 ? -20.557 -5.230 59.943 1.00 97.81 163 ALA A O 1
ATOM 1157 N N . THR A 1 164 ? -19.535 -4.145 58.259 1.00 97.88 164 THR A N 1
ATOM 1158 C CA . THR A 1 164 ? -18.258 -3.918 58.956 1.00 97.88 164 THR A CA 1
ATOM 1159 C C . THR A 1 164 ? -18.425 -2.983 60.153 1.00 97.88 164 THR A C 1
ATOM 1161 O O . THR A 1 164 ? -17.925 -3.276 61.244 1.00 97.88 164 THR A O 1
ATOM 1164 N N . ASP A 1 165 ? -19.170 -1.892 59.979 1.00 97.81 165 ASP A N 1
ATOM 1165 C CA . ASP A 1 165 ? -19.473 -0.942 61.050 1.00 97.81 165 ASP A CA 1
ATOM 1166 C C . ASP A 1 165 ? -20.257 -1.636 62.173 1.00 97.81 165 ASP A C 1
ATOM 1168 O O . ASP A 1 165 ? -19.865 -1.568 63.338 1.00 97.81 165 ASP A O 1
ATOM 1172 N N . ALA A 1 166 ? -21.304 -2.394 61.823 1.00 97.56 166 ALA A N 1
ATOM 1173 C CA . ALA A 1 166 ? -22.109 -3.146 62.786 1.00 97.56 166 ALA A CA 1
ATOM 1174 C C . ALA A 1 166 ? -21.281 -4.187 63.562 1.00 97.56 166 ALA A C 1
ATOM 1176 O O . ALA A 1 166 ? -21.400 -4.280 64.786 1.00 97.56 166 ALA A O 1
ATOM 1177 N N . ALA A 1 167 ? -20.409 -4.934 62.877 1.00 97.25 167 ALA A N 1
ATOM 1178 C CA . ALA A 1 16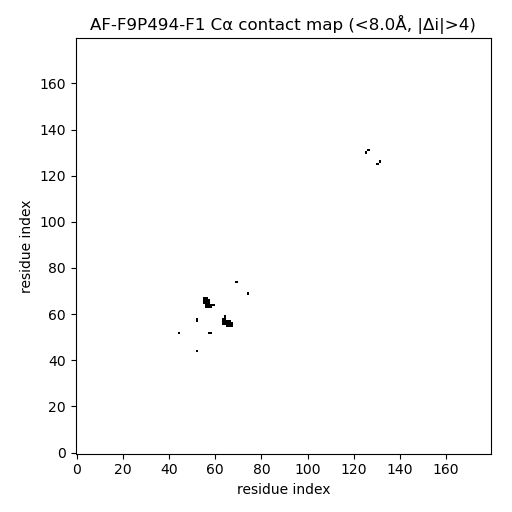7 ? -19.510 -5.895 63.514 1.00 97.25 167 ALA A CA 1
ATOM 1179 C C . ALA A 1 167 ? -18.516 -5.208 64.467 1.00 97.25 167 ALA A C 1
ATOM 1181 O O . ALA A 1 167 ? -18.244 -5.714 65.557 1.00 97.25 167 ALA A O 1
ATOM 1182 N N . THR A 1 168 ? -18.013 -4.029 64.092 1.00 97.25 168 THR A N 1
ATOM 1183 C CA . THR A 1 168 ? -17.119 -3.225 64.937 1.00 97.25 168 THR A CA 1
ATOM 1184 C C . THR A 1 168 ? -17.837 -2.745 66.197 1.00 97.25 168 THR A C 1
ATOM 1186 O O . THR A 1 168 ? -17.314 -2.919 67.300 1.00 97.25 168 THR A O 1
ATOM 1189 N N . THR A 1 169 ? -19.053 -2.207 66.063 1.00 97.06 169 THR A N 1
ATOM 1190 C CA . THR A 1 169 ? -19.882 -1.804 67.209 1.00 97.06 169 THR A CA 1
ATOM 1191 C C . THR A 1 169 ? -20.176 -2.988 68.128 1.00 97.06 169 THR A C 1
ATOM 1193 O O . THR A 1 169 ? -20.037 -2.872 69.346 1.00 97.06 169 THR A O 1
ATOM 1196 N N . GLN A 1 170 ? -20.529 -4.147 67.567 1.00 96.12 170 GLN A N 1
ATOM 1197 C CA . GLN A 1 170 ? -20.802 -5.346 68.357 1.00 96.12 170 GLN A CA 1
ATOM 1198 C C . GLN A 1 170 ? -19.560 -5.820 69.121 1.00 96.12 170 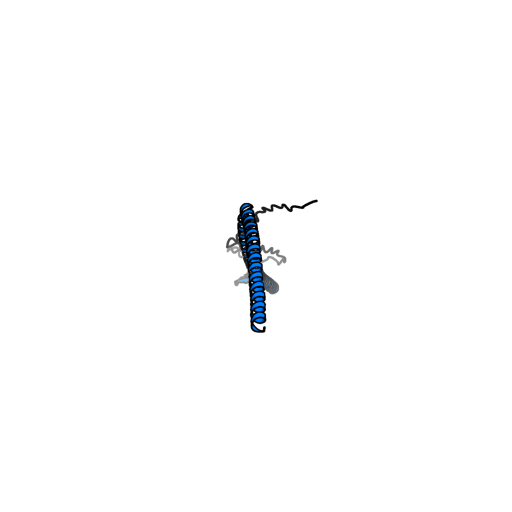GLN A C 1
ATOM 1200 O O . GLN A 1 170 ? -19.655 -6.127 70.309 1.00 96.12 170 GLN A O 1
ATOM 1205 N N . LYS A 1 171 ? -18.388 -5.827 68.475 1.00 95.81 171 LYS A N 1
ATOM 1206 C CA . LYS A 1 171 ? -17.116 -6.164 69.123 1.00 95.81 171 LYS A CA 1
ATOM 1207 C C . LYS A 1 171 ? -16.828 -5.240 70.311 1.00 95.81 171 LYS A C 1
ATOM 1209 O O . LYS A 1 171 ? -16.512 -5.731 71.390 1.00 95.81 171 LYS A O 1
ATOM 1214 N N . GLN A 1 172 ? -16.993 -3.927 70.139 1.00 94.19 172 GLN A N 1
ATOM 1215 C CA . GLN A 1 172 ? -16.797 -2.951 71.219 1.00 94.19 172 GLN A CA 1
ATOM 1216 C C . GLN A 1 172 ? -17.761 -3.181 72.391 1.00 94.19 172 GLN A C 1
ATOM 1218 O O . GLN A 1 172 ? -17.339 -3.132 73.545 1.00 94.19 172 GLN A O 1
ATOM 1223 N N . ALA A 1 173 ? -19.035 -3.471 72.111 1.00 93.25 173 ALA A N 1
ATOM 1224 C CA . ALA A 1 173 ? -20.023 -3.765 73.149 1.00 93.25 173 ALA A CA 1
ATOM 1225 C C . ALA A 1 173 ? -19.657 -5.026 73.956 1.00 93.25 173 ALA A C 1
ATOM 1227 O O . ALA A 1 173 ? -19.755 -5.025 75.183 1.00 93.25 173 ALA A O 1
ATOM 1228 N N . VAL A 1 174 ? -19.181 -6.083 73.286 1.00 94.56 174 VAL A N 1
ATOM 1229 C CA . VAL A 1 174 ? -18.719 -7.316 73.947 1.00 94.56 174 VAL A CA 1
ATOM 1230 C C . VAL A 1 174 ? -17.473 -7.059 74.800 1.00 94.56 174 VAL A C 1
ATOM 1232 O O . VAL A 1 174 ? -17.418 -7.502 75.945 1.00 94.56 174 VAL A O 1
ATOM 1235 N N . GLU A 1 175 ? -16.492 -6.312 74.287 1.00 93.38 175 GLU A N 1
ATOM 1236 C CA . GLU A 1 175 ? -15.273 -5.967 75.034 1.00 93.38 175 GLU A CA 1
ATOM 1237 C C . GLU A 1 175 ? -15.559 -5.106 76.274 1.00 93.38 175 GLU A C 1
ATOM 1239 O O . GLU A 1 175 ? -14.880 -5.256 77.291 1.00 93.38 175 GLU A O 1
ATOM 1244 N N . GLN A 1 176 ? -16.552 -4.212 76.214 1.00 89.25 176 GLN A N 1
ATOM 1245 C CA . GLN A 1 176 ? -16.996 -3.437 77.377 1.00 89.25 176 GLN A CA 1
ATOM 1246 C C . GLN A 1 176 ? -17.684 -4.323 78.420 1.00 89.25 176 GLN A C 1
ATOM 1248 O O . GLN A 1 176 ? -17.375 -4.211 79.604 1.00 89.25 176 GLN A O 1
ATOM 1253 N N . ALA A 1 177 ? -18.558 -5.238 77.991 1.00 88.06 177 ALA A N 1
ATOM 1254 C CA . ALA A 1 177 ? -19.271 -6.149 78.887 1.00 88.06 177 ALA A CA 1
ATOM 1255 C C . ALA A 1 177 ? -18.352 -7.138 79.631 1.00 88.06 177 ALA A C 1
ATOM 1257 O O . ALA A 1 177 ? -18.723 -7.631 80.686 1.00 88.06 177 ALA A O 1
ATOM 1258 N N . GLN A 1 178 ? -17.162 -7.433 79.099 1.00 85.31 178 GLN A N 1
ATOM 1259 C CA . GLN A 1 178 ? -16.184 -8.334 79.727 1.00 85.31 178 GLN A CA 1
ATOM 1260 C C . GLN A 1 178 ? -15.247 -7.642 80.733 1.00 85.31 178 GLN A C 1
ATOM 1262 O O . GLN A 1 178 ? -14.500 -8.327 81.431 1.00 85.31 178 GLN A O 1
ATOM 1267 N N . LYS A 1 179 ? -15.230 -6.303 80.780 1.00 78.94 179 LYS A N 1
ATOM 1268 C CA . LYS A 1 179 ? -14.338 -5.510 81.649 1.00 78.94 179 LYS A CA 1
ATOM 1269 C C . LYS A 1 179 ? -15.029 -4.919 82.887 1.00 78.94 179 LYS A C 1
ATOM 1271 O O . LYS A 1 179 ? -14.326 -4.346 83.718 1.00 78.94 179 LYS A O 1
ATOM 1276 N N . GLY A 1 180 ? -16.357 -5.003 82.975 1.00 58.66 180 GLY A N 1
ATOM 1277 C CA . GLY A 1 180 ? -17.158 -4.610 84.145 1.00 58.66 180 GLY A CA 1
ATOM 1278 C C . GLY A 1 180 ? -17.550 -5.817 84.979 1.00 58.66 180 GLY A C 1
ATOM 1279 O O . GLY A 1 180 ? -17.676 -5.639 86.208 1.00 58.66 180 GLY A O 1
#